Protein AF-A0A5B1BTQ4-F1 (afdb_monomer_lite)

Structure (mmCIF, N/CA/C/O backbone):
data_AF-A0A5B1BTQ4-F1
#
_entry.id   AF-A0A5B1BTQ4-F1
#
loop_
_atom_site.group_PDB
_atom_site.id
_atom_site.type_symbol
_atom_site.label_atom_id
_atom_site.label_alt_id
_atom_site.label_comp_id
_atom_site.label_asym_id
_atom_site.label_entity_id
_atom_site.label_seq_id
_atom_site.pdbx_PDB_ins_code
_atom_site.Cartn_x
_atom_site.Cartn_y
_atom_site.Cartn_z
_atom_site.occupancy
_atom_site.B_iso_or_equiv
_atom_site.auth_seq_id
_atom_site.auth_comp_id
_atom_site.auth_asym_id
_atom_site.auth_atom_id
_atom_site.pdbx_PDB_model_num
ATOM 1 N N . MET A 1 1 ? 3.720 0.559 22.185 1.00 46.19 1 MET A N 1
ATOM 2 C CA . MET A 1 1 ? 4.221 0.227 23.541 1.00 46.19 1 MET A CA 1
ATOM 3 C C . MET A 1 1 ? 3.720 1.301 24.502 1.00 46.19 1 MET A C 1
ATOM 5 O O . MET A 1 1 ? 4.089 2.444 24.316 1.00 46.19 1 MET A O 1
ATOM 9 N N . LEU A 1 2 ? 2.840 0.966 25.455 1.00 56.66 2 LEU A N 1
ATOM 10 C CA . LEU A 1 2 ? 2.166 1.930 26.360 1.00 56.66 2 LEU A CA 1
ATOM 11 C C . LEU A 1 2 ? 3.020 2.402 27.551 1.00 56.66 2 LEU A C 1
ATOM 13 O O . LEU A 1 2 ? 2.617 3.300 28.288 1.00 56.66 2 LEU A O 1
ATOM 17 N N . LEU A 1 3 ? 4.168 1.763 27.758 1.00 49.50 3 LEU A N 1
ATOM 18 C CA . LEU A 1 3 ? 5.020 1.929 28.927 1.00 49.50 3 LEU A CA 1
ATOM 19 C C . LEU A 1 3 ? 6.393 2.409 28.469 1.00 49.50 3 LEU A C 1
ATOM 21 O O . LEU A 1 3 ? 6.960 1.793 27.572 1.00 49.50 3 LEU A O 1
ATOM 25 N N . ALA A 1 4 ? 6.930 3.463 29.075 1.00 55.75 4 ALA A N 1
ATOM 26 C CA . ALA A 1 4 ? 8.310 3.889 28.869 1.00 55.75 4 ALA A CA 1
ATOM 27 C C . ALA A 1 4 ? 9.136 3.579 30.131 1.00 55.75 4 ALA A C 1
ATOM 29 O O . ALA A 1 4 ? 8.645 3.808 31.244 1.00 55.75 4 ALA A O 1
ATOM 30 N N . PRO A 1 5 ? 10.363 3.040 29.992 1.00 51.19 5 PRO A N 1
ATOM 31 C CA . PRO A 1 5 ? 11.261 2.892 31.129 1.00 51.19 5 PRO A CA 1
ATOM 32 C C . PRO A 1 5 ? 11.660 4.281 31.638 1.00 51.19 5 PRO A C 1
ATOM 34 O O . PRO A 1 5 ? 12.108 5.118 30.855 1.00 51.19 5 PRO A O 1
ATOM 37 N N . ASP A 1 6 ? 11.470 4.519 32.932 1.00 58.50 6 ASP A N 1
ATOM 38 C CA . ASP A 1 6 ? 11.902 5.736 33.621 1.00 58.50 6 ASP A CA 1
ATOM 39 C C . ASP A 1 6 ? 13.240 5.501 34.349 1.00 58.50 6 ASP A C 1
ATOM 41 O O . ASP A 1 6 ? 13.622 4.357 34.632 1.00 58.50 6 ASP A O 1
ATOM 45 N N . GLU A 1 7 ? 13.966 6.576 34.662 1.00 50.97 7 GLU A N 1
ATOM 46 C CA . GLU A 1 7 ? 15.180 6.512 35.483 1.00 50.97 7 GLU A CA 1
ATOM 47 C C . GLU A 1 7 ? 14.809 6.155 36.933 1.00 50.97 7 GLU A C 1
ATOM 49 O O . GLU A 1 7 ? 14.584 7.025 37.769 1.00 50.97 7 GLU A O 1
ATOM 54 N N . GLY A 1 8 ? 14.748 4.857 37.244 1.00 53.16 8 GLY A N 1
ATOM 55 C CA . GLY A 1 8 ? 14.572 4.382 38.623 1.00 53.16 8 GLY A CA 1
ATOM 56 C C . GLY A 1 8 ? 13.637 3.192 38.827 1.00 53.16 8 GLY A C 1
ATOM 57 O O . GLY A 1 8 ? 12.999 3.122 39.873 1.00 53.16 8 GLY A O 1
ATOM 58 N N . ASP A 1 9 ? 13.544 2.259 37.870 1.00 54.03 9 ASP A N 1
ATOM 59 C CA . ASP A 1 9 ? 12.670 1.069 37.969 1.00 54.03 9 ASP A CA 1
ATOM 60 C C . ASP A 1 9 ? 11.161 1.402 38.064 1.00 54.03 9 ASP A C 1
ATOM 62 O O . ASP A 1 9 ? 10.324 0.544 38.357 1.00 54.03 9 ASP A O 1
ATOM 66 N N . THR A 1 10 ? 10.784 2.651 37.774 1.00 49.53 10 THR A N 1
ATOM 67 C CA . THR A 1 10 ? 9.397 3.102 37.672 1.00 49.53 10 THR A CA 1
ATOM 68 C C . THR A 1 10 ? 8.884 2.985 36.239 1.00 49.53 10 THR A C 1
ATOM 70 O O . THR A 1 10 ? 9.555 3.306 35.260 1.00 49.53 10 THR A O 1
ATOM 73 N N . VAL A 1 11 ? 7.653 2.494 36.107 1.00 60.59 11 VAL A N 1
ATOM 74 C CA . VAL A 1 11 ? 6.943 2.401 34.830 1.00 60.59 11 VAL A CA 1
ATOM 75 C C . VAL A 1 11 ? 6.134 3.682 34.649 1.00 60.59 11 VAL A C 1
ATOM 77 O O . VAL A 1 11 ? 5.195 3.924 35.408 1.00 60.59 11 VAL A O 1
ATOM 80 N N . SER A 1 12 ? 6.483 4.499 33.654 1.00 62.84 12 SER A N 1
ATOM 81 C CA . SER A 1 12 ? 5.719 5.701 33.306 1.00 62.84 12 SER A CA 1
ATOM 82 C C . SER A 1 12 ? 4.806 5.433 32.103 1.00 62.84 12 SER A C 1
ATOM 84 O O . SER A 1 12 ? 5.168 4.714 31.166 1.00 62.84 12 SER A O 1
ATOM 86 N N . PHE A 1 13 ? 3.584 5.973 32.146 1.00 63.25 13 PHE A N 1
ATOM 87 C CA . PHE A 1 13 ? 2.659 5.924 31.013 1.00 63.25 13 PHE A CA 1
ATOM 88 C C . PHE A 1 13 ? 3.014 7.025 30.022 1.00 63.25 13 PHE A C 1
ATOM 90 O O . PHE A 1 13 ? 3.028 8.206 30.376 1.00 63.25 13 PHE A O 1
ATOM 97 N N . ASP A 1 14 ? 3.241 6.645 28.769 1.00 79.38 14 ASP A N 1
ATOM 98 C CA . ASP A 1 14 ? 3.376 7.620 27.696 1.00 79.38 14 ASP A CA 1
ATOM 99 C C . ASP A 1 14 ? 2.001 8.239 27.392 1.00 79.38 14 ASP A C 1
ATOM 101 O O . ASP A 1 14 ? 1.080 7.572 26.907 1.00 79.38 14 ASP A O 1
ATOM 105 N N . VAL A 1 15 ? 1.862 9.535 27.683 1.00 77.94 15 VAL A N 1
ATOM 106 C CA . VAL A 1 15 ? 0.631 10.310 27.465 1.00 77.94 15 VAL A CA 1
ATOM 107 C C . VAL A 1 15 ? 0.173 10.224 26.007 1.00 77.94 15 VAL A C 1
ATOM 109 O O . VAL A 1 15 ? -1.031 10.166 25.753 1.00 77.94 15 VAL A O 1
ATOM 112 N N . ARG A 1 16 ? 1.107 10.156 25.049 1.00 82.38 16 ARG A N 1
ATOM 113 C CA . ARG A 1 16 ? 0.773 10.012 23.629 1.00 82.38 16 ARG A CA 1
ATOM 114 C C . ARG A 1 16 ? 0.149 8.649 23.340 1.00 82.38 16 ARG A C 1
ATOM 116 O O . ARG A 1 16 ? -0.903 8.587 22.712 1.00 82.38 16 ARG A O 1
ATOM 123 N N . SER A 1 17 ? 0.743 7.576 23.850 1.00 84.06 17 SER A N 1
ATOM 124 C CA . SER A 1 17 ? 0.190 6.224 23.721 1.00 84.06 17 SER A CA 1
ATOM 125 C C . SER A 1 17 ? -1.214 6.105 24.332 1.00 84.06 17 SER A C 1
ATOM 127 O O . SER A 1 17 ? -2.073 5.424 23.774 1.00 84.06 17 SER A O 1
ATOM 129 N N . LEU A 1 18 ? -1.489 6.802 25.443 1.00 88.44 18 LEU A N 1
ATOM 130 C CA . LEU A 1 18 ? -2.836 6.859 26.022 1.00 88.44 18 LEU A CA 1
ATOM 131 C C . LEU A 1 18 ? -3.824 7.613 25.118 1.00 88.44 18 LEU A C 1
ATOM 133 O O . LEU A 1 18 ? -4.954 7.162 24.941 1.00 88.44 18 LEU A O 1
ATOM 137 N N . GLN A 1 19 ? -3.417 8.740 24.529 1.00 90.75 19 GLN A N 1
ATOM 138 C CA . GLN A 1 19 ? -4.253 9.486 23.582 1.00 90.75 19 GLN A CA 1
ATOM 139 C C . GLN A 1 19 ? -4.579 8.655 22.336 1.00 90.75 19 GLN A C 1
ATOM 141 O O . GLN A 1 19 ? -5.735 8.617 21.922 1.00 90.75 19 GLN A O 1
ATOM 146 N N . GLU A 1 20 ? -3.593 7.951 21.776 1.00 92.75 20 GLU A N 1
ATOM 147 C CA . GLU A 1 20 ? -3.770 7.050 20.629 1.00 92.75 20 GLU A CA 1
ATOM 148 C C . GLU A 1 20 ? -4.707 5.880 20.979 1.00 92.75 20 GLU A C 1
ATOM 150 O O . GLU A 1 20 ? -5.584 5.533 20.188 1.00 92.75 20 GLU A O 1
ATOM 155 N N . LEU A 1 21 ? -4.607 5.327 22.193 1.00 92.81 21 LEU A N 1
ATOM 156 C CA . LEU A 1 21 ? -5.531 4.298 22.678 1.00 92.81 21 LEU A CA 1
ATOM 157 C C . LEU A 1 21 ? -6.967 4.827 22.805 1.00 92.81 21 LEU A C 1
ATOM 159 O O . LEU A 1 21 ? -7.906 4.186 22.333 1.00 92.81 21 LEU A O 1
ATOM 163 N N . MET A 1 22 ? -7.153 5.991 23.433 1.00 94.06 22 MET A N 1
ATOM 164 C CA . MET A 1 22 ? -8.477 6.599 23.612 1.00 94.06 22 MET A CA 1
ATOM 165 C C . MET A 1 22 ? -9.106 6.986 22.272 1.00 94.06 22 MET A C 1
ATOM 167 O O . MET A 1 22 ? -10.289 6.733 22.055 1.00 94.06 22 MET A O 1
ATOM 171 N N . ALA A 1 23 ? -8.313 7.529 21.348 1.00 93.81 23 ALA A N 1
ATOM 172 C CA . ALA A 1 23 ? -8.753 7.808 19.988 1.00 93.81 23 ALA A CA 1
ATOM 173 C C . ALA A 1 23 ? -9.137 6.517 19.249 1.00 93.81 23 ALA A C 1
ATOM 175 O O . ALA A 1 23 ? -10.177 6.482 18.602 1.00 93.81 23 ALA A O 1
ATOM 176 N N . GLY A 1 24 ? -8.372 5.430 19.405 1.00 95.31 24 GLY A N 1
ATOM 177 C CA . GLY A 1 24 ? -8.703 4.132 18.813 1.00 95.31 24 GLY A CA 1
ATOM 178 C C . GLY A 1 24 ? -10.014 3.566 19.360 1.00 95.31 24 GLY A C 1
ATOM 179 O O . GLY A 1 24 ? -10.809 3.006 18.612 1.00 95.31 24 GLY A O 1
ATOM 180 N N . CYS A 1 25 ? -10.291 3.783 20.648 1.00 94.25 25 CYS A N 1
ATOM 181 C CA . CYS A 1 25 ? -11.583 3.443 21.238 1.00 94.25 25 CYS A CA 1
ATOM 182 C C . CYS A 1 25 ? -12.727 4.264 20.629 1.00 94.25 25 CYS A C 1
ATOM 184 O O . CYS A 1 25 ? -13.786 3.703 20.379 1.00 94.25 25 CYS A O 1
ATOM 186 N N . ALA A 1 26 ? -12.508 5.554 20.363 1.00 94.56 26 ALA A N 1
ATOM 187 C CA . ALA A 1 26 ? -13.504 6.408 19.720 1.00 94.56 26 ALA A CA 1
ATOM 188 C C . ALA A 1 26 ? -13.772 6.007 18.258 1.00 94.56 26 ALA A C 1
ATOM 190 O O . ALA A 1 26 ? -14.909 6.089 17.810 1.00 94.56 26 ALA A O 1
ATOM 191 N N . LEU A 1 27 ? -12.761 5.522 17.520 1.00 95.56 27 LEU A N 1
ATOM 192 C CA . LEU A 1 27 ? -12.948 5.051 16.137 1.00 95.56 27 LEU A CA 1
ATOM 193 C C . LEU A 1 27 ? -13.933 3.884 16.031 1.00 95.56 27 LEU A C 1
ATOM 195 O O . LEU A 1 27 ? -14.544 3.712 14.977 1.00 95.56 27 LEU A O 1
ATOM 199 N N . ILE A 1 28 ? -14.056 3.088 17.096 1.00 95.88 28 ILE A N 1
ATOM 200 C CA . ILE A 1 28 ? -14.895 1.889 17.122 1.00 95.88 28 ILE A CA 1
ATOM 201 C C . ILE A 1 28 ? -16.166 2.043 17.971 1.00 95.88 28 ILE A C 1
ATOM 203 O O . ILE A 1 28 ? -16.839 1.054 18.253 1.00 95.88 28 ILE A O 1
ATOM 207 N N . ASP A 1 29 ? -16.464 3.259 18.432 1.00 93.50 29 ASP A N 1
ATOM 208 C CA . ASP A 1 29 ? -17.648 3.557 19.236 1.00 93.50 29 ASP A CA 1
ATOM 209 C C . ASP A 1 29 ? -18.826 3.874 18.311 1.00 93.50 29 ASP A C 1
ATOM 211 O O . ASP A 1 29 ? -19.070 5.034 17.995 1.00 93.50 29 ASP A O 1
ATOM 215 N N . GLY A 1 30 ? -19.508 2.842 17.809 1.00 92.25 30 GLY A N 1
ATOM 216 C CA . GLY A 1 30 ? -20.575 2.986 16.818 1.00 92.25 30 GLY A CA 1
ATOM 217 C C . GLY A 1 30 ? -21.136 1.664 16.306 1.00 92.25 30 GLY A C 1
ATOM 218 O O . GLY A 1 30 ? -20.801 0.595 16.814 1.00 92.25 30 GLY A O 1
ATOM 219 N N . ASP A 1 31 ? -21.991 1.748 15.286 1.00 93.69 31 ASP A N 1
ATOM 220 C CA . ASP A 1 31 ? -22.398 0.589 14.489 1.00 93.69 31 ASP A CA 1
ATOM 221 C C . ASP A 1 31 ? -21.322 0.198 13.459 1.00 93.69 31 ASP A C 1
ATOM 223 O O . ASP A 1 31 ? -20.356 0.928 13.231 1.00 93.69 31 ASP A O 1
ATOM 227 N N . ASP A 1 32 ? -21.471 -0.971 12.831 1.00 94.38 32 ASP A N 1
ATOM 228 C CA . ASP A 1 32 ? -20.468 -1.504 11.900 1.00 94.38 32 ASP A CA 1
ATOM 229 C C . ASP A 1 32 ? -20.170 -0.568 10.723 1.00 94.38 32 ASP A C 1
ATOM 231 O O . ASP A 1 32 ? -19.033 -0.536 10.250 1.00 94.38 32 ASP A O 1
ATOM 235 N N . ASP A 1 33 ? -21.161 0.191 10.249 1.00 93.38 33 ASP A N 1
ATOM 236 C CA . ASP A 1 33 ? -20.993 1.126 9.137 1.00 93.38 33 ASP A CA 1
ATOM 237 C C . ASP A 1 33 ? -20.135 2.322 9.560 1.00 93.38 33 ASP A C 1
ATOM 239 O O . ASP A 1 33 ? -19.213 2.712 8.836 1.00 93.38 33 ASP A O 1
ATOM 243 N N . LEU A 1 34 ? -20.368 2.854 10.764 1.00 95.06 34 LEU A N 1
ATOM 244 C CA . LEU A 1 34 ? -19.549 3.912 11.346 1.00 95.06 34 LEU A CA 1
ATOM 245 C C . LEU A 1 34 ? -18.112 3.441 11.595 1.00 95.06 34 LEU A C 1
ATOM 247 O O . LEU A 1 34 ? -17.157 4.118 11.203 1.00 95.06 34 LEU A O 1
ATOM 251 N N . ILE A 1 35 ? -17.958 2.259 12.201 1.00 95.56 35 ILE A N 1
ATOM 252 C CA . ILE A 1 35 ? -16.655 1.636 12.468 1.00 95.56 35 ILE A CA 1
ATOM 253 C C . ILE A 1 35 ? -15.889 1.455 11.156 1.00 95.56 35 ILE A C 1
ATOM 255 O O . ILE A 1 35 ? -14.725 1.844 11.042 1.00 95.56 35 ILE A O 1
ATOM 259 N N . ARG A 1 36 ? -16.551 0.892 10.140 1.00 95.31 36 ARG A N 1
ATOM 260 C CA . ARG A 1 36 ? -15.984 0.671 8.809 1.00 95.31 36 ARG A CA 1
ATOM 261 C C . ARG A 1 36 ? -15.527 1.972 8.171 1.00 95.31 36 ARG A C 1
ATOM 263 O O . ARG A 1 36 ? -14.389 2.044 7.710 1.00 95.31 36 ARG A O 1
ATOM 270 N N . HIS A 1 37 ? -16.388 2.986 8.150 1.00 93.75 37 HIS A N 1
ATOM 271 C CA . HIS A 1 37 ? -16.064 4.296 7.590 1.00 93.75 37 HIS A CA 1
ATOM 272 C C . HIS A 1 37 ? -14.832 4.901 8.268 1.00 93.75 37 HIS A C 1
ATOM 274 O O . HIS A 1 37 ? -13.875 5.289 7.593 1.00 93.75 37 HIS A O 1
ATOM 280 N N . ASN A 1 38 ? -14.814 4.921 9.602 1.00 95.12 38 ASN A N 1
ATOM 281 C CA . ASN A 1 38 ? -13.731 5.510 10.383 1.00 95.12 38 ASN A CA 1
ATOM 282 C C . ASN A 1 38 ? -12.411 4.746 10.213 1.00 95.12 38 ASN A C 1
ATOM 284 O O . ASN A 1 38 ? -11.357 5.366 10.045 1.00 95.12 38 ASN A O 1
ATOM 288 N N . LEU A 1 39 ? -12.441 3.412 10.204 1.00 95.44 39 LEU A N 1
ATOM 289 C CA . LEU A 1 39 ? -11.241 2.596 10.018 1.00 95.44 39 LEU A CA 1
ATOM 290 C C . LEU A 1 39 ? -10.704 2.632 8.583 1.00 95.44 39 LEU A C 1
ATOM 292 O O . LEU A 1 39 ? -9.488 2.660 8.420 1.00 95.44 39 LEU A O 1
ATOM 296 N N . ILE A 1 40 ? -11.554 2.697 7.552 1.00 93.81 40 ILE A N 1
ATOM 297 C CA . ILE A 1 40 ? -11.103 2.930 6.164 1.00 93.81 40 ILE A CA 1
ATOM 298 C C . ILE A 1 40 ? -10.491 4.329 6.036 1.00 93.81 40 ILE A C 1
ATOM 300 O O . ILE A 1 40 ? -9.451 4.513 5.408 1.00 93.81 40 ILE A O 1
ATOM 304 N N . THR A 1 41 ? -11.109 5.324 6.667 1.00 91.81 41 THR A N 1
ATOM 305 C CA . THR A 1 41 ? -10.648 6.714 6.617 1.00 91.81 41 THR A CA 1
ATOM 306 C C . THR A 1 41 ? -9.303 6.893 7.329 1.00 91.81 41 THR A C 1
ATOM 308 O O . THR A 1 41 ? -8.423 7.589 6.830 1.00 91.81 41 THR A O 1
ATOM 311 N N . THR A 1 42 ? -9.100 6.244 8.475 1.00 93.00 42 THR A N 1
ATOM 312 C CA . THR A 1 42 ? -7.843 6.338 9.238 1.00 93.00 42 THR A CA 1
ATOM 313 C C . THR A 1 42 ? -6.743 5.411 8.733 1.00 93.00 42 THR A C 1
ATOM 315 O O . THR A 1 42 ? -5.575 5.747 8.915 1.00 93.00 42 THR A O 1
ATOM 318 N N . ALA A 1 43 ? -7.091 4.299 8.073 1.00 90.88 43 ALA A N 1
ATOM 319 C CA . ALA A 1 43 ? -6.148 3.339 7.491 1.00 90.88 43 ALA A CA 1
ATOM 320 C C . ALA A 1 43 ? -5.048 4.032 6.680 1.00 90.88 43 ALA A C 1
ATOM 322 O O . ALA A 1 43 ? -3.869 3.772 6.886 1.00 90.88 43 ALA A O 1
ATOM 323 N N . ALA A 1 44 ? -5.446 4.963 5.819 1.00 79.88 44 ALA A N 1
ATOM 324 C CA . ALA A 1 44 ? -4.585 5.674 4.888 1.00 79.88 44 ALA A CA 1
ATOM 325 C C . ALA A 1 44 ? -3.524 6.590 5.534 1.00 79.88 44 ALA A C 1
ATOM 327 O O . ALA A 1 44 ? -2.525 6.921 4.903 1.00 79.88 44 ALA A O 1
ATOM 328 N N . GLY A 1 45 ? -3.734 7.039 6.774 1.00 83.06 45 GLY A N 1
ATOM 329 C CA . GLY A 1 45 ? -2.892 8.045 7.417 1.00 83.06 45 GLY A CA 1
ATOM 330 C C . GLY A 1 45 ? -1.767 7.429 8.256 1.00 83.06 45 GLY A C 1
ATOM 331 O O . GLY A 1 45 ? -2.059 6.877 9.317 1.00 83.06 45 GLY A O 1
ATOM 332 N N . PRO A 1 46 ? -0.476 7.624 7.921 1.00 84.12 46 PRO A N 1
ATOM 333 C CA . PRO A 1 46 ? 0.637 7.082 8.715 1.00 84.12 46 PRO A CA 1
ATOM 334 C C . PRO A 1 46 ? 0.635 7.577 10.166 1.00 84.12 46 PRO A C 1
ATOM 336 O O . PRO A 1 46 ? 0.987 6.851 11.091 1.00 84.12 46 PRO A O 1
ATOM 339 N N . HIS A 1 47 ? 0.183 8.813 10.389 1.00 87.31 47 HIS A N 1
ATOM 340 C CA . HIS A 1 47 ? 0.063 9.400 11.725 1.00 87.31 47 HIS A CA 1
ATOM 341 C C . HIS A 1 47 ? -1.058 8.784 12.577 1.00 87.31 47 HIS A C 1
ATOM 343 O O . HIS A 1 47 ? -1.048 8.953 13.793 1.00 87.31 47 HIS A O 1
ATOM 349 N N . TRP A 1 48 ? -1.999 8.064 11.961 1.00 91.56 48 TRP A N 1
ATOM 350 C CA . TRP A 1 48 ? -3.086 7.352 12.637 1.00 91.56 48 TRP A CA 1
ATOM 351 C C . TRP A 1 48 ? -2.782 5.870 12.842 1.00 91.56 48 TRP A C 1
ATOM 353 O O . TRP A 1 48 ? -3.604 5.158 13.412 1.00 91.56 48 TRP A O 1
ATOM 363 N N . ARG A 1 49 ? -1.602 5.397 12.420 1.00 92.12 49 ARG A N 1
ATOM 364 C CA . ARG A 1 49 ? -1.265 3.973 12.391 1.00 92.12 49 ARG A CA 1
ATOM 365 C C . ARG A 1 49 ? -1.439 3.284 13.745 1.00 92.12 49 ARG A C 1
ATOM 367 O O . ARG A 1 49 ? -2.119 2.265 13.816 1.00 92.12 49 ARG A O 1
ATOM 374 N N . ASN A 1 50 ? -0.892 3.860 14.815 1.00 92.94 50 ASN A N 1
ATOM 375 C CA . ASN A 1 50 ? -1.021 3.306 16.168 1.00 92.94 50 ASN A CA 1
ATOM 376 C C . ASN A 1 50 ? -2.472 3.322 16.661 1.00 92.94 50 ASN A C 1
ATOM 378 O O . ASN A 1 50 ? -2.959 2.328 17.189 1.00 92.94 50 ASN A O 1
ATOM 382 N N . THR A 1 51 ? -3.179 4.434 16.452 1.00 95.62 51 THR A N 1
ATOM 383 C CA . THR A 1 51 ? -4.603 4.579 16.783 1.00 95.62 51 THR A CA 1
ATOM 384 C C . THR A 1 51 ? -5.446 3.506 16.090 1.00 95.62 51 THR A C 1
ATOM 386 O O . THR A 1 51 ? -6.288 2.865 16.722 1.00 95.62 51 THR A O 1
ATOM 389 N N . TRP A 1 52 ? -5.178 3.266 14.804 1.00 96.38 52 TRP A N 1
ATOM 390 C CA . TRP A 1 52 ? -5.818 2.220 14.014 1.00 96.38 52 TRP A CA 1
ATOM 391 C C . TRP A 1 52 ? -5.487 0.824 14.556 1.00 96.38 52 TRP A C 1
ATOM 393 O O . TRP A 1 52 ? -6.387 0.003 14.699 1.00 96.38 52 TRP A O 1
ATOM 403 N N . LEU A 1 53 ? -4.226 0.551 14.923 1.00 96.56 53 LEU A N 1
ATOM 404 C CA . LEU A 1 53 ? -3.821 -0.729 15.523 1.00 96.56 53 LEU A CA 1
ATOM 405 C C . LEU A 1 53 ? -4.501 -0.984 16.872 1.00 96.56 53 LEU A C 1
ATOM 407 O O . LEU A 1 53 ? -4.952 -2.100 17.118 1.00 96.56 53 LEU A O 1
ATOM 411 N N . PHE A 1 54 ? -4.648 0.033 17.725 1.00 96.31 54 PHE A N 1
ATOM 412 C CA . PHE A 1 54 ? -5.392 -0.107 18.980 1.00 96.31 54 PHE A CA 1
ATOM 413 C C . PHE A 1 54 ? -6.867 -0.439 18.738 1.00 96.31 54 PHE A C 1
ATOM 415 O O . PHE A 1 54 ? -7.417 -1.327 19.396 1.00 96.31 54 PHE A O 1
ATOM 422 N N . ALA A 1 55 ? -7.496 0.238 17.775 1.00 96.88 55 ALA A N 1
ATOM 423 C CA . ALA A 1 55 ? -8.865 -0.041 17.364 1.00 96.88 55 ALA A CA 1
ATOM 424 C C . ALA A 1 55 ? -9.017 -1.476 16.827 1.00 96.88 55 ALA A C 1
ATOM 426 O O . ALA A 1 55 ? -9.849 -2.243 17.319 1.00 96.88 55 ALA A O 1
ATOM 427 N N . ALA A 1 56 ? -8.165 -1.867 15.876 1.00 96.81 56 ALA A N 1
ATOM 428 C CA . ALA A 1 56 ? -8.151 -3.199 15.281 1.00 96.81 56 ALA A CA 1
ATOM 429 C C . ALA A 1 56 ? -7.901 -4.288 16.331 1.00 96.81 56 ALA A C 1
ATOM 431 O O . ALA A 1 56 ? -8.633 -5.275 16.366 1.00 96.81 56 ALA A O 1
ATOM 432 N N . GLY A 1 57 ? -6.939 -4.086 17.235 1.00 95.75 57 GLY A N 1
ATOM 433 C CA . GLY A 1 57 ? -6.640 -5.007 18.330 1.00 95.75 57 GLY A CA 1
ATOM 434 C C . GLY A 1 57 ? -7.828 -5.201 19.272 1.00 95.75 57 GLY A C 1
ATOM 435 O O . GLY A 1 57 ? -8.144 -6.331 19.645 1.00 95.75 57 GLY A O 1
ATOM 436 N N . ARG A 1 58 ? -8.553 -4.124 19.603 1.00 95.12 58 ARG A N 1
ATOM 437 C CA . ARG A 1 58 ? -9.772 -4.203 20.423 1.00 95.12 58 ARG A CA 1
ATOM 438 C C . ARG A 1 58 ? -10.923 -4.916 19.709 1.00 95.12 58 ARG A C 1
ATOM 440 O O . ARG A 1 58 ? -11.657 -5.663 20.349 1.00 95.12 58 ARG A O 1
ATOM 447 N N . LEU A 1 59 ? -11.075 -4.739 18.398 1.00 95.81 59 LEU A N 1
ATOM 448 C CA . LEU A 1 59 ? -12.023 -5.533 17.608 1.00 95.81 59 LEU A CA 1
ATOM 449 C C . LEU A 1 59 ? -11.596 -7.008 17.541 1.00 95.81 59 LEU A C 1
ATOM 451 O O . LEU A 1 59 ? -12.442 -7.899 17.619 1.00 95.81 59 LEU A O 1
ATOM 455 N N . TYR A 1 60 ? -10.288 -7.274 17.482 1.00 93.44 60 TYR A N 1
ATOM 456 C CA . TYR A 1 60 ? -9.735 -8.625 17.395 1.00 93.44 60 TYR A CA 1
ATOM 457 C C . TYR A 1 60 ? -9.902 -9.467 18.662 1.00 93.44 60 TYR A C 1
ATOM 459 O O . TYR A 1 60 ? -9.996 -10.695 18.576 1.00 93.44 60 TYR A O 1
ATOM 467 N N . THR A 1 61 ? -9.979 -8.830 19.833 1.00 91.19 61 THR A N 1
ATOM 468 C CA . THR A 1 61 ? -10.340 -9.507 21.089 1.00 91.19 61 THR A CA 1
ATOM 469 C C . THR A 1 61 ? -11.839 -9.796 21.203 1.00 91.19 61 THR A C 1
ATOM 471 O O . THR A 1 61 ? -12.246 -10.562 22.076 1.00 91.19 61 THR A O 1
ATOM 474 N N . GLY A 1 62 ? -12.656 -9.223 20.313 1.00 88.75 62 GLY A N 1
ATOM 475 C CA . GLY A 1 62 ? -14.088 -9.475 20.212 1.00 88.75 62 GLY A CA 1
ATOM 476 C C . GLY A 1 62 ? -14.455 -10.775 19.483 1.00 88.75 62 GLY A C 1
ATOM 477 O O . GLY A 1 62 ? -13.657 -11.703 19.315 1.00 88.75 62 GLY A O 1
ATOM 478 N N . GLY A 1 63 ? -15.715 -10.844 19.046 1.00 89.94 63 GLY A N 1
ATOM 479 C CA . GLY A 1 63 ? -16.270 -11.995 18.329 1.00 89.94 63 GLY A CA 1
ATOM 480 C C . GLY A 1 63 ? -15.781 -12.129 16.882 1.00 89.94 63 GLY A C 1
ATOM 481 O O . GLY A 1 63 ? -15.104 -11.258 16.340 1.00 89.94 63 GLY A O 1
ATOM 482 N N . ASP A 1 64 ? -16.156 -13.238 16.241 1.00 91.69 64 ASP A N 1
ATOM 483 C CA . ASP A 1 64 ? -15.762 -13.581 14.863 1.00 91.69 64 ASP A CA 1
ATOM 484 C C . ASP A 1 64 ? -16.172 -12.511 13.848 1.00 91.69 64 ASP A C 1
ATOM 486 O O . ASP A 1 64 ? -15.408 -12.195 12.938 1.00 91.69 64 ASP A O 1
ATOM 490 N N . HIS A 1 65 ? -17.339 -11.902 14.060 1.00 93.81 65 HIS A N 1
ATOM 491 C CA . HIS A 1 65 ? -17.855 -10.808 13.243 1.00 93.81 65 HIS A CA 1
ATOM 492 C C . HIS A 1 65 ? -16.924 -9.585 13.232 1.00 93.81 65 HIS A C 1
ATOM 494 O O . HIS A 1 65 ? -16.558 -9.103 12.164 1.00 93.81 65 HIS A O 1
ATOM 500 N N . HIS A 1 66 ? -16.443 -9.142 14.400 1.00 95.06 66 HIS A N 1
ATOM 501 C CA . HIS A 1 66 ? -15.520 -8.003 14.499 1.00 95.06 66 HIS A CA 1
ATOM 502 C C . HIS A 1 66 ? -14.162 -8.291 13.845 1.00 95.06 66 HIS A C 1
ATOM 504 O O . HIS A 1 66 ? -13.573 -7.412 13.221 1.00 95.06 66 HIS A O 1
ATOM 510 N N . ARG A 1 67 ? -13.668 -9.531 13.935 1.00 95.12 67 ARG A N 1
ATOM 511 C CA . ARG A 1 67 ? -12.441 -9.938 13.227 1.00 95.12 67 ARG A CA 1
ATOM 512 C C . ARG A 1 67 ? -12.634 -9.936 11.717 1.00 95.12 67 ARG A C 1
ATOM 514 O O . ARG A 1 67 ? -11.778 -9.431 10.993 1.00 95.12 67 ARG A O 1
ATOM 521 N N . GLY A 1 68 ? -13.770 -10.462 11.259 1.00 96.00 68 GLY A N 1
ATOM 522 C CA . GLY A 1 68 ? -14.177 -10.414 9.858 1.00 96.00 68 GLY A CA 1
ATOM 523 C C . GLY A 1 68 ? -14.231 -8.983 9.328 1.00 96.00 68 GLY A C 1
ATOM 524 O O . GLY A 1 68 ? -13.682 -8.721 8.263 1.00 96.00 68 GLY A O 1
ATOM 525 N N . LEU A 1 69 ? -14.794 -8.056 10.108 1.00 96.25 69 LEU A N 1
ATOM 526 C CA . LEU A 1 69 ? -14.839 -6.629 9.786 1.00 96.25 69 LEU A CA 1
ATOM 527 C C . LEU A 1 69 ? -13.435 -6.035 9.593 1.00 96.25 69 LEU A C 1
ATOM 529 O O . LEU A 1 69 ? -13.192 -5.379 8.585 1.00 96.25 69 LEU A O 1
ATOM 533 N N . VAL A 1 70 ? -12.495 -6.296 10.509 1.00 97.12 70 VAL A N 1
ATOM 534 C CA . VAL A 1 70 ? -11.110 -5.801 10.387 1.00 97.12 70 VAL A CA 1
ATOM 535 C C . VAL A 1 70 ? -10.429 -6.345 9.129 1.00 97.12 70 VAL A C 1
ATOM 537 O O . VAL A 1 70 ? -9.803 -5.584 8.396 1.00 97.12 70 VAL A O 1
ATOM 540 N N . LEU A 1 71 ? -10.564 -7.645 8.853 1.00 97.25 71 LEU A N 1
ATOM 541 C CA . LEU A 1 71 ? -9.977 -8.256 7.656 1.00 97.25 71 LEU A CA 1
ATOM 542 C C . LEU A 1 71 ? -10.578 -7.687 6.362 1.00 97.25 71 LEU A C 1
ATOM 544 O O . LEU A 1 71 ? -9.840 -7.443 5.415 1.00 97.25 71 LEU A O 1
ATOM 548 N N . ASP A 1 72 ? -11.887 -7.445 6.334 1.00 96.00 72 ASP A N 1
ATOM 549 C CA . ASP A 1 72 ? -12.591 -6.841 5.196 1.00 96.00 72 ASP A CA 1
ATOM 550 C C . ASP A 1 72 ? -12.201 -5.365 4.985 1.00 96.00 72 ASP A C 1
ATOM 552 O O . ASP A 1 72 ? -12.073 -4.905 3.853 1.00 96.00 72 ASP A O 1
ATOM 556 N N . ILE A 1 73 ? -11.932 -4.619 6.061 1.00 95.25 73 ILE A N 1
ATOM 557 C CA . ILE A 1 73 ? -11.386 -3.257 5.959 1.00 95.25 73 ILE A CA 1
ATOM 558 C C . ILE A 1 73 ? -9.999 -3.280 5.317 1.00 95.25 73 ILE A C 1
ATOM 560 O O . ILE A 1 73 ? -9.759 -2.503 4.399 1.00 95.25 73 ILE A O 1
ATOM 564 N N . ILE A 1 74 ? -9.098 -4.162 5.761 1.00 95.50 74 ILE A N 1
ATOM 565 C CA . ILE A 1 74 ? -7.754 -4.282 5.168 1.00 95.50 74 ILE A CA 1
ATOM 566 C C . ILE A 1 74 ? -7.852 -4.684 3.696 1.00 95.50 74 ILE A C 1
ATOM 568 O O . ILE A 1 74 ? -7.122 -4.152 2.870 1.00 95.50 74 ILE A O 1
ATOM 572 N N . ASP A 1 75 ? -8.763 -5.596 3.356 1.00 94.44 75 ASP A N 1
ATOM 573 C CA . ASP A 1 75 ? -8.936 -6.065 1.982 1.00 94.44 75 ASP A CA 1
ATOM 574 C C . ASP A 1 75 ? -9.318 -4.929 1.018 1.00 94.44 75 ASP A C 1
ATOM 576 O O . ASP A 1 75 ? -8.907 -4.949 -0.139 1.00 94.44 75 ASP A O 1
ATOM 580 N N . ARG A 1 76 ? -10.066 -3.928 1.505 1.00 91.25 76 ARG A N 1
ATOM 581 C CA . ARG A 1 76 ? -10.725 -2.909 0.673 1.00 91.25 76 ARG A CA 1
ATOM 582 C C . ARG A 1 76 ? -10.246 -1.474 0.898 1.00 91.25 76 ARG A C 1
ATOM 584 O O . ARG A 1 76 ? -10.685 -0.580 0.173 1.00 91.25 76 ARG A O 1
ATOM 591 N N . CYS A 1 77 ? -9.392 -1.203 1.890 1.00 90.44 77 CYS A N 1
ATOM 592 C CA . CYS A 1 77 ? -9.032 0.174 2.257 1.00 90.44 77 CYS A CA 1
ATOM 593 C C . CYS A 1 77 ? -8.309 0.931 1.138 1.00 90.44 77 CYS A C 1
ATOM 595 O O . CYS A 1 77 ? -8.491 2.140 1.014 1.00 90.44 77 CYS A O 1
ATOM 597 N N . ASP A 1 78 ? -7.549 0.220 0.304 1.00 89.62 78 ASP A N 1
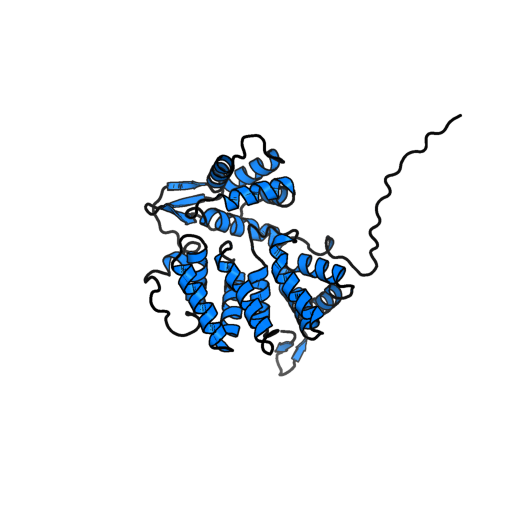ATOM 598 C CA . ASP A 1 78 ? -6.829 0.811 -0.828 1.00 89.62 78 ASP A CA 1
ATOM 599 C C . ASP A 1 78 ? -7.769 1.205 -1.988 1.00 89.62 78 ASP A C 1
ATOM 601 O O . ASP A 1 78 ? -7.388 2.023 -2.819 1.00 89.62 78 ASP A O 1
ATOM 605 N N . GLU A 1 79 ? -8.994 0.661 -2.036 1.00 86.31 79 GLU A N 1
ATOM 606 C CA . GLU A 1 79 ? -9.995 0.925 -3.086 1.00 86.31 79 GLU A CA 1
ATOM 607 C C . GLU A 1 79 ? -11.084 1.911 -2.641 1.00 86.31 79 GLU A C 1
ATOM 609 O O . GLU A 1 79 ? -11.583 2.707 -3.432 1.00 86.31 79 GLU A O 1
ATOM 614 N N . LEU A 1 80 ? -11.501 1.835 -1.373 1.00 80.75 80 LEU A N 1
ATOM 615 C CA . LEU A 1 80 ? -12.624 2.612 -0.835 1.00 80.75 80 LEU A CA 1
ATOM 616 C C . LEU A 1 80 ? -12.204 3.918 -0.154 1.00 80.75 80 LEU A C 1
ATOM 618 O O . LEU A 1 80 ? -13.057 4.725 0.222 1.00 80.75 80 LEU A O 1
ATOM 622 N N . GLY A 1 81 ? -10.906 4.099 0.074 1.00 66.88 81 GLY A N 1
ATOM 623 C CA . GLY A 1 81 ? -10.378 5.263 0.760 1.00 66.88 81 GLY A CA 1
ATOM 624 C C . GLY A 1 81 ? -10.446 6.534 -0.085 1.00 66.88 81 GLY A C 1
ATOM 625 O O . GLY A 1 81 ? -10.518 6.522 -1.306 1.00 66.88 81 GLY A O 1
ATOM 626 N N . HIS A 1 82 ? -10.297 7.671 0.586 1.00 77.69 82 HIS A N 1
ATOM 627 C CA . HIS A 1 82 ? -9.959 8.946 -0.058 1.00 77.69 82 HIS A CA 1
ATOM 628 C C . HIS A 1 82 ? -8.468 9.039 -0.428 1.00 77.69 82 HIS A C 1
ATOM 630 O O . HIS A 1 82 ? -7.929 10.122 -0.658 1.00 77.69 82 HIS A O 1
ATOM 636 N N . TRP A 1 83 ? -7.785 7.904 -0.370 1.00 83.06 83 TRP A N 1
ATOM 637 C CA . TRP A 1 83 ? -6.357 7.765 -0.504 1.00 83.06 83 TRP A CA 1
ATOM 638 C C . TRP A 1 83 ? -6.048 7.169 -1.874 1.00 83.06 83 TRP A C 1
ATOM 640 O O . TRP A 1 83 ? -6.734 6.233 -2.281 1.00 83.06 83 TRP A O 1
ATOM 650 N N . PRO A 1 84 ? -5.025 7.657 -2.593 1.00 85.56 84 PRO A N 1
ATOM 651 C CA . PRO A 1 84 ? -4.696 7.121 -3.903 1.00 85.56 84 PRO A CA 1
ATOM 652 C C . PRO A 1 84 ? -3.974 5.775 -3.763 1.00 85.56 84 PRO A C 1
ATOM 654 O O . PRO A 1 84 ? -2.744 5.703 -3.839 1.00 85.56 84 PRO A O 1
ATOM 657 N N . GLY A 1 85 ? -4.748 4.697 -3.596 1.00 85.31 85 GLY A N 1
ATOM 658 C CA . GLY A 1 85 ? -4.270 3.309 -3.557 1.00 85.31 85 GLY A CA 1
ATOM 659 C C . GLY A 1 85 ? -3.436 2.925 -4.783 1.00 85.31 85 GLY A C 1
ATOM 660 O O . GLY A 1 85 ? -2.489 2.135 -4.703 1.00 85.31 85 GLY A O 1
ATOM 661 N N . CYS A 1 86 ? -3.712 3.569 -5.922 1.00 85.62 86 CYS A N 1
ATOM 662 C CA . CYS A 1 86 ? -2.929 3.433 -7.143 1.00 85.62 86 CYS A CA 1
ATOM 663 C C . CYS A 1 86 ? -1.472 3.918 -6.976 1.00 85.62 86 CYS A C 1
ATOM 665 O O . CYS A 1 86 ? -0.575 3.383 -7.629 1.00 85.62 86 CYS A O 1
ATOM 667 N N . LEU A 1 87 ? -1.185 4.857 -6.073 1.00 88.69 87 LEU A N 1
ATOM 668 C CA . LEU A 1 87 ? 0.171 5.333 -5.783 1.00 88.69 87 LEU A CA 1
ATOM 669 C C . LEU A 1 87 ? 0.757 4.737 -4.509 1.00 88.69 87 LEU A C 1
ATOM 671 O O . LEU A 1 87 ? 1.971 4.601 -4.419 1.00 88.69 87 LEU A O 1
ATOM 675 N N . TYR A 1 88 ? -0.062 4.358 -3.537 1.00 86.25 88 TYR A N 1
ATOM 676 C CA . TYR A 1 88 ? 0.430 3.762 -2.303 1.00 86.25 88 TYR A CA 1
ATOM 677 C C . TYR A 1 88 ? -0.608 2.817 -1.717 1.00 86.25 88 TYR A C 1
ATOM 679 O O . TYR A 1 88 ? -1.716 3.244 -1.409 1.00 86.25 88 TYR A O 1
ATOM 687 N N . LYS A 1 89 ? -0.221 1.554 -1.533 1.00 88.50 89 LYS A N 1
ATOM 688 C CA . LYS A 1 89 ? -1.066 0.527 -0.924 1.00 88.50 89 LYS A CA 1
ATOM 689 C C . LYS A 1 89 ? -0.820 0.495 0.577 1.00 88.50 89 LYS A C 1
ATOM 691 O O . LYS A 1 89 ? 0.274 0.133 1.006 1.00 88.50 89 LYS A O 1
ATOM 696 N N . THR A 1 90 ? -1.824 0.849 1.365 1.00 90.00 90 THR A N 1
ATOM 697 C CA . THR A 1 90 ? -1.742 0.860 2.825 1.00 90.00 90 THR A CA 1
ATOM 698 C C . THR A 1 90 ? -2.041 -0.520 3.410 1.00 90.00 90 THR A C 1
ATOM 700 O O . THR A 1 90 ? -1.445 -0.898 4.419 1.00 90.00 90 THR A O 1
ATOM 703 N N . ALA A 1 91 ? -2.900 -1.314 2.763 1.00 93.69 91 ALA A N 1
ATOM 704 C CA . ALA A 1 91 ? -3.298 -2.635 3.254 1.00 93.69 91 ALA A CA 1
ATOM 705 C C . ALA A 1 91 ? -2.119 -3.569 3.614 1.00 93.69 91 ALA A C 1
ATOM 707 O O . ALA A 1 91 ? -2.158 -4.170 4.694 1.00 93.69 91 ALA A O 1
ATOM 708 N N . PRO A 1 92 ? -1.046 -3.687 2.798 1.00 95.44 92 PRO A N 1
ATOM 709 C CA . PRO A 1 92 ? 0.088 -4.545 3.132 1.00 95.44 92 PRO A CA 1
ATOM 710 C C . PRO A 1 92 ? 0.812 -4.120 4.411 1.00 95.44 92 PRO A C 1
ATOM 712 O O . PRO A 1 92 ? 1.224 -4.970 5.193 1.00 95.44 92 PRO A O 1
ATOM 715 N N . GLU A 1 93 ? 0.951 -2.818 4.650 1.00 94.50 93 GLU A N 1
ATOM 716 C CA . GLU A 1 93 ? 1.576 -2.302 5.870 1.00 94.50 93 GLU A CA 1
ATOM 717 C C . GLU A 1 93 ? 0.656 -2.486 7.077 1.00 94.50 93 GLU A C 1
ATOM 719 O O . GLU A 1 93 ? 1.113 -2.920 8.137 1.00 94.50 93 GLU A O 1
ATOM 724 N N . LEU A 1 94 ? -0.655 -2.260 6.890 1.00 95.44 94 LEU A N 1
ATOM 725 C CA . LEU A 1 94 ? -1.671 -2.512 7.911 1.00 95.44 94 LEU A CA 1
ATOM 726 C C . LEU A 1 94 ? -1.620 -3.953 8.421 1.00 95.44 94 LEU A C 1
ATOM 728 O O . LEU A 1 94 ? -1.514 -4.192 9.628 1.00 95.44 94 LEU A O 1
ATOM 732 N N . ALA A 1 95 ? -1.638 -4.901 7.488 1.00 97.38 95 ALA A N 1
ATOM 733 C CA . ALA A 1 95 ? -1.545 -6.319 7.785 1.00 97.38 95 ALA A CA 1
ATOM 734 C C . ALA A 1 95 ? -0.192 -6.699 8.403 1.00 97.38 95 ALA A C 1
ATOM 736 O O . ALA A 1 95 ? -0.142 -7.552 9.288 1.00 97.38 95 ALA A O 1
ATOM 737 N N . ALA A 1 96 ? 0.898 -6.056 7.977 1.00 97.44 96 ALA A N 1
ATOM 738 C CA . ALA A 1 96 ? 2.228 -6.359 8.480 1.00 97.44 96 ALA A CA 1
ATOM 739 C C . ALA A 1 96 ? 2.396 -5.990 9.954 1.00 97.44 96 ALA A C 1
ATOM 741 O O . ALA A 1 96 ? 2.843 -6.846 10.715 1.00 97.44 96 ALA A O 1
ATOM 742 N N . ASP A 1 97 ? 1.999 -4.786 10.389 1.00 96.69 97 ASP A N 1
ATOM 743 C CA . ASP A 1 97 ? 2.123 -4.492 11.827 1.00 96.69 97 ASP A CA 1
ATOM 744 C C . ASP A 1 97 ? 1.102 -5.286 12.665 1.00 96.69 97 ASP A C 1
ATOM 746 O O . ASP A 1 97 ? 1.382 -5.584 13.817 1.00 96.69 97 ASP A O 1
ATOM 750 N N . MET A 1 98 ? -0.027 -5.747 12.101 1.00 97.25 98 MET A N 1
ATOM 751 C CA . MET A 1 98 ? -0.904 -6.698 12.811 1.00 97.25 98 MET A CA 1
ATOM 752 C C . MET A 1 98 ? -0.252 -8.071 13.032 1.00 97.25 98 MET A C 1
ATOM 754 O O . MET A 1 98 ? -0.493 -8.707 14.063 1.00 97.25 98 MET A O 1
ATOM 758 N N . LEU A 1 99 ? 0.545 -8.549 12.067 1.00 97.06 99 LEU A N 1
ATOM 759 C CA . LEU A 1 99 ? 1.351 -9.764 12.224 1.00 97.06 99 LEU A CA 1
ATOM 760 C C . LEU A 1 99 ? 2.469 -9.560 13.252 1.00 97.06 99 LEU A C 1
ATOM 762 O O . LEU A 1 99 ? 2.703 -10.451 14.066 1.00 97.06 99 LEU A O 1
ATOM 766 N N . ASP A 1 100 ? 3.131 -8.401 13.223 1.00 96.00 100 ASP A N 1
ATOM 767 C CA . ASP A 1 100 ? 4.197 -8.031 14.167 1.00 96.00 100 ASP A CA 1
ATOM 768 C C . ASP A 1 100 ? 3.663 -7.946 15.611 1.00 96.00 100 ASP A C 1
ATOM 770 O O . ASP A 1 100 ? 4.257 -8.516 16.525 1.00 96.00 100 ASP A O 1
ATOM 774 N N . ASP A 1 101 ? 2.475 -7.359 15.801 1.00 93.75 101 ASP A N 1
ATOM 775 C CA . ASP A 1 101 ? 1.766 -7.293 17.090 1.00 93.75 101 ASP A CA 1
ATOM 776 C C . ASP A 1 101 ? 1.193 -8.652 17.546 1.00 93.75 101 ASP A C 1
ATOM 778 O O . ASP A 1 101 ? 0.673 -8.780 18.658 1.00 93.75 101 ASP A O 1
ATOM 782 N N . GLY A 1 102 ? 1.247 -9.683 16.697 1.00 93.75 102 GLY A N 1
ATOM 783 C CA . GLY A 1 102 ? 0.746 -11.018 17.017 1.00 93.75 102 GLY A CA 1
ATOM 784 C C . GLY A 1 102 ? -0.777 -11.100 17.172 1.00 93.75 102 GLY A C 1
ATOM 785 O O . GLY A 1 102 ? -1.269 -12.045 17.794 1.00 93.75 102 GLY A O 1
ATOM 786 N N . MET A 1 103 ? -1.548 -10.166 16.595 1.00 94.12 103 MET A N 1
ATOM 787 C CA . MET A 1 103 ? -3.015 -10.115 16.754 1.00 94.12 103 MET A CA 1
ATOM 788 C C . MET A 1 103 ? -3.712 -11.414 16.320 1.00 94.12 103 MET A C 1
ATOM 790 O O . MET A 1 103 ? -4.707 -11.829 16.919 1.00 94.12 103 MET A O 1
ATOM 794 N N . ALA A 1 104 ? -3.168 -12.083 15.300 1.00 93.62 104 ALA A N 1
ATOM 795 C CA . ALA A 1 104 ? -3.689 -13.337 14.760 1.00 93.62 104 ALA A CA 1
ATOM 796 C C . ALA A 1 104 ? -2.885 -14.585 15.180 1.00 93.62 104 ALA A C 1
ATOM 798 O O . ALA A 1 104 ? -3.163 -15.669 14.675 1.00 93.62 104 ALA A O 1
ATOM 799 N N . ALA A 1 105 ? -1.936 -14.485 16.121 1.00 90.25 105 ALA A N 1
ATOM 800 C CA . ALA A 1 105 ? -0.990 -15.569 16.438 1.00 90.25 105 ALA A CA 1
ATOM 801 C C . ALA A 1 105 ? -1.645 -16.885 16.913 1.00 90.25 105 ALA A C 1
ATOM 803 O O . ALA A 1 105 ? -1.058 -17.958 16.809 1.00 90.25 105 ALA A O 1
ATOM 804 N N . THR A 1 106 ? -2.870 -16.825 17.441 1.00 89.81 106 THR A N 1
ATOM 805 C CA . THR A 1 106 ? -3.646 -18.004 17.877 1.00 89.81 106 THR A CA 1
ATOM 806 C C . THR A 1 106 ? -4.664 -18.482 16.836 1.00 89.81 106 THR A C 1
ATOM 808 O O . THR A 1 106 ? -5.440 -19.398 17.105 1.00 89.81 106 THR A O 1
ATOM 811 N N . ARG A 1 107 ? -4.692 -17.864 15.647 1.00 92.50 107 ARG A N 1
ATOM 812 C CA . ARG A 1 107 ? -5.695 -18.079 14.596 1.00 92.50 107 ARG A CA 1
ATOM 813 C C . ARG A 1 107 ? -5.013 -18.262 13.235 1.00 92.50 107 ARG A C 1
ATOM 815 O O . ARG A 1 107 ? -4.918 -17.307 12.466 1.00 92.50 107 ARG A O 1
ATOM 822 N N . PRO A 1 108 ? -4.603 -19.496 12.885 1.00 91.38 108 PRO A N 1
ATOM 823 C CA . PRO A 1 108 ? -3.821 -19.758 11.674 1.00 91.38 108 PRO A CA 1
ATOM 824 C C . PRO A 1 108 ? -4.473 -19.273 10.371 1.00 91.38 108 PRO A C 1
ATOM 826 O O . PRO A 1 108 ? -3.782 -18.806 9.473 1.00 91.38 108 PRO A O 1
ATOM 829 N N . ASN A 1 109 ? -5.806 -19.340 10.264 1.00 93.38 109 ASN A N 1
ATOM 830 C CA . ASN A 1 109 ? -6.527 -18.863 9.077 1.00 93.38 109 ASN A CA 1
ATOM 831 C C . ASN A 1 109 ? -6.466 -17.335 8.925 1.00 93.38 109 ASN A C 1
ATOM 833 O O . ASN A 1 109 ? -6.313 -16.839 7.808 1.00 93.38 109 ASN A O 1
ATOM 837 N N . ASP A 1 110 ? -6.571 -16.604 10.036 1.00 95.81 110 ASP A N 1
ATOM 838 C CA . ASP A 1 110 ? -6.495 -15.142 10.047 1.00 95.81 110 ASP A CA 1
ATOM 839 C C . ASP A 1 110 ? -5.052 -14.702 9.763 1.00 95.81 110 ASP A C 1
ATOM 841 O O . ASP A 1 110 ? -4.824 -13.833 8.926 1.00 95.81 110 ASP A O 1
ATOM 845 N N . GLU A 1 111 ? -4.065 -15.366 10.375 1.00 95.88 111 GLU A N 1
ATOM 846 C CA . GLU A 1 111 ? -2.643 -15.109 10.130 1.00 95.88 111 GLU A CA 1
ATOM 847 C C . GLU A 1 111 ? -2.273 -15.360 8.660 1.00 95.88 111 GLU A C 1
ATOM 849 O O . GLU A 1 111 ? -1.642 -14.514 8.027 1.00 95.88 111 GLU A O 1
ATOM 854 N N . ARG A 1 112 ? -2.745 -16.468 8.072 1.00 96.81 112 ARG A N 1
ATOM 855 C CA . ARG A 1 112 ? -2.579 -16.757 6.641 1.00 96.81 112 ARG A CA 1
ATOM 856 C C . ARG A 1 112 ? -3.162 -15.649 5.763 1.00 96.81 112 ARG A C 1
ATOM 858 O O . ARG A 1 112 ? -2.492 -15.223 4.827 1.00 96.81 112 ARG A O 1
ATOM 865 N N . ARG A 1 113 ? -4.372 -15.164 6.058 1.00 97.12 113 ARG A N 1
ATOM 866 C CA . ARG A 1 113 ? -4.994 -14.050 5.316 1.00 97.12 113 ARG A CA 1
ATOM 867 C C . ARG A 1 113 ? -4.196 -12.755 5.435 1.00 97.12 113 ARG A C 1
ATOM 869 O O . ARG A 1 113 ? -3.986 -12.081 4.433 1.00 97.12 113 ARG A O 1
ATOM 876 N N . LEU A 1 114 ? -3.705 -12.427 6.630 1.00 98.00 114 LEU A N 1
ATOM 877 C CA . LEU A 1 114 ? -2.837 -11.266 6.820 1.00 98.00 114 LEU A CA 1
ATOM 878 C C . LEU A 1 114 ? -1.553 -11.402 5.990 1.00 98.00 114 LEU A C 1
ATOM 880 O O . LEU A 1 114 ? -1.184 -10.456 5.305 1.00 98.00 114 LEU A O 1
ATOM 884 N N . ILE A 1 115 ? -0.916 -12.578 5.957 1.00 98.06 115 ILE A N 1
ATOM 885 C CA . ILE A 1 115 ? 0.253 -12.824 5.093 1.00 98.06 115 ILE A CA 1
ATOM 886 C C . ILE A 1 115 ? -0.098 -12.601 3.616 1.00 98.06 115 ILE A C 1
ATOM 888 O O . ILE A 1 115 ? 0.691 -11.994 2.894 1.00 98.06 115 ILE A O 1
ATOM 892 N N . GLU A 1 116 ? -1.267 -13.058 3.157 1.00 97.56 116 GLU A N 1
ATOM 893 C CA . GLU A 1 116 ? -1.737 -12.805 1.788 1.00 97.56 116 GLU A CA 1
ATOM 894 C C . GLU A 1 116 ? -1.860 -11.303 1.508 1.00 97.56 116 GLU A C 1
ATOM 896 O O . GLU A 1 116 ? -1.349 -10.845 0.487 1.00 97.56 116 GLU A O 1
ATOM 901 N N . PHE A 1 117 ? -2.445 -10.522 2.422 1.00 97.38 117 PHE A N 1
ATOM 902 C CA . PHE A 1 117 ? -2.516 -9.062 2.295 1.00 97.38 117 PHE A CA 1
ATOM 903 C C . PHE A 1 117 ? -1.133 -8.410 2.245 1.00 97.38 117 PHE A C 1
ATOM 905 O O . PHE A 1 117 ? -0.887 -7.568 1.382 1.00 97.38 117 PHE A O 1
ATOM 912 N N . VAL A 1 118 ? -0.203 -8.831 3.106 1.00 97.62 118 VAL A N 1
ATOM 913 C CA . VAL A 1 118 ? 1.174 -8.318 3.097 1.00 97.62 118 VAL A CA 1
ATOM 914 C C . VAL A 1 118 ? 1.873 -8.624 1.769 1.00 97.62 118 VAL A C 1
ATOM 916 O O . VAL A 1 118 ? 2.561 -7.769 1.205 1.00 97.62 118 VAL A O 1
ATOM 919 N N . LEU A 1 119 ? 1.684 -9.827 1.225 1.00 97.00 119 LEU A N 1
ATOM 920 C CA . LEU A 1 119 ? 2.318 -10.244 -0.024 1.00 97.00 119 LEU A CA 1
ATOM 921 C C . LEU A 1 119 ? 1.758 -9.529 -1.261 1.00 97.00 119 LEU A C 1
ATOM 923 O O . LEU A 1 119 ? 2.483 -9.443 -2.246 1.00 97.00 119 LEU A O 1
ATOM 927 N N . ARG A 1 120 ? 0.566 -8.912 -1.209 1.00 94.81 120 ARG A N 1
ATOM 928 C CA . ARG A 1 120 ? 0.062 -8.028 -2.288 1.00 94.81 120 ARG A CA 1
ATOM 929 C C . ARG A 1 120 ? 0.955 -6.810 -2.548 1.00 94.81 120 ARG A C 1
ATOM 931 O O . ARG A 1 120 ? 0.808 -6.156 -3.583 1.00 94.81 120 ARG A O 1
ATOM 938 N N . SER A 1 121 ? 1.884 -6.498 -1.639 1.00 93.50 121 SER A N 1
ATOM 939 C CA . SER A 1 121 ? 2.910 -5.470 -1.854 1.00 93.50 121 SER A CA 1
ATOM 940 C C . SER A 1 121 ? 3.765 -5.729 -3.099 1.00 93.50 121 SER A C 1
ATOM 942 O O . SER A 1 121 ? 4.218 -4.768 -3.713 1.00 93.50 121 SER A O 1
ATOM 944 N N . VAL A 1 122 ? 3.942 -6.989 -3.528 1.00 92.81 122 VAL A N 1
ATOM 945 C CA . VAL A 1 122 ? 4.701 -7.304 -4.755 1.00 92.81 122 VAL A CA 1
ATOM 946 C C . VAL A 1 122 ? 3.998 -6.822 -6.029 1.00 92.81 122 VAL A C 1
ATOM 948 O O . VAL A 1 122 ? 4.658 -6.562 -7.027 1.00 92.81 122 VAL A O 1
ATOM 951 N N . ASP A 1 123 ? 2.680 -6.637 -5.988 1.00 88.12 123 ASP A N 1
ATOM 952 C CA . ASP A 1 123 ? 1.884 -6.128 -7.112 1.00 88.12 123 ASP A CA 1
ATOM 953 C C . ASP A 1 123 ? 1.620 -4.615 -6.992 1.00 88.12 123 ASP A C 1
ATOM 955 O O . ASP A 1 123 ? 0.763 -4.052 -7.678 1.00 88.12 123 ASP A O 1
ATOM 959 N N . GLY A 1 124 ? 2.264 -3.948 -6.032 1.00 85.31 124 GLY A N 1
ATOM 960 C CA . GLY A 1 124 ? 2.129 -2.520 -5.764 1.00 85.31 124 GLY A CA 1
ATOM 961 C C . GLY A 1 124 ? 3.359 -1.714 -6.183 1.00 85.31 124 GLY A C 1
ATOM 962 O O . GLY A 1 124 ? 4.366 -2.285 -6.594 1.00 85.31 124 GLY A O 1
ATOM 963 N N . PRO A 1 125 ? 3.296 -0.376 -6.075 1.00 86.19 125 PRO A N 1
ATOM 964 C CA . PRO A 1 125 ? 4.492 0.461 -6.120 1.00 86.19 125 PRO A CA 1
ATOM 965 C C .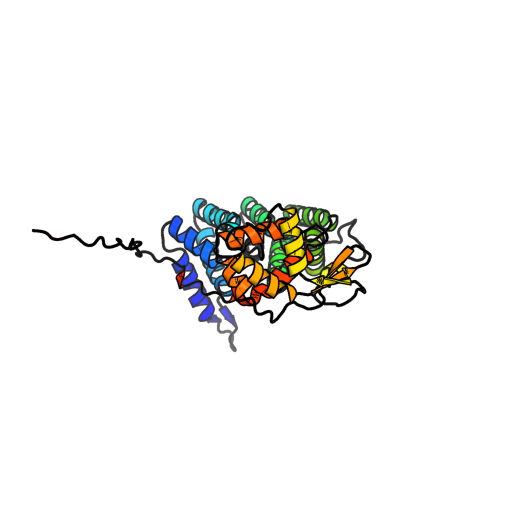 PRO A 1 125 ? 5.466 0.063 -5.005 1.00 86.19 125 PRO A C 1
ATOM 967 O O . PRO A 1 125 ? 5.053 -0.476 -3.977 1.00 86.19 125 PRO A O 1
ATOM 970 N N . VAL A 1 126 ? 6.760 0.342 -5.196 1.00 87.81 126 VAL A N 1
ATOM 971 C CA . VAL A 1 126 ? 7.768 0.036 -4.169 1.00 87.81 126 VAL A CA 1
ATOM 972 C C . VAL A 1 126 ? 7.432 0.794 -2.878 1.00 87.81 126 VAL A C 1
ATOM 974 O O . VAL A 1 126 ? 7.348 2.024 -2.935 1.00 87.81 126 VAL A O 1
ATOM 977 N N . PRO A 1 127 ? 7.261 0.099 -1.734 1.00 87.31 127 PRO A N 1
ATOM 978 C CA . PRO A 1 127 ? 6.965 0.750 -0.463 1.00 87.31 127 PRO A CA 1
ATOM 979 C C . PRO A 1 127 ? 8.052 1.746 -0.049 1.00 87.31 127 PRO A C 1
ATOM 981 O O . PRO A 1 127 ? 9.227 1.591 -0.392 1.00 87.31 127 PRO A O 1
ATOM 984 N N . GLU A 1 128 ? 7.665 2.746 0.739 1.00 85.12 128 GLU A N 1
ATOM 985 C CA . GLU A 1 128 ? 8.619 3.648 1.387 1.00 85.12 128 GLU A CA 1
ATOM 986 C C . GLU A 1 128 ? 9.480 2.919 2.421 1.00 85.12 128 GLU A C 1
ATOM 988 O O . GLU A 1 128 ? 9.118 1.850 2.903 1.00 85.12 128 GLU A O 1
ATOM 993 N N . ASP A 1 129 ? 10.612 3.510 2.809 1.00 83.75 129 ASP A N 1
ATOM 994 C CA . ASP A 1 129 ? 11.590 2.862 3.692 1.00 83.75 129 ASP A CA 1
ATOM 995 C C . ASP A 1 129 ? 10.975 2.362 5.017 1.00 83.75 129 ASP A C 1
ATOM 997 O O . ASP A 1 129 ? 11.312 1.269 5.475 1.00 83.75 129 ASP A O 1
ATOM 1001 N N . GLU A 1 130 ? 10.071 3.127 5.638 1.00 85.31 130 GLU A N 1
ATOM 1002 C CA . GLU A 1 130 ? 9.386 2.703 6.872 1.00 85.31 130 GLU A CA 1
ATOM 1003 C C . GLU A 1 130 ? 8.342 1.610 6.621 1.00 85.31 130 GLU A C 1
ATOM 1005 O O . GLU A 1 130 ? 8.289 0.632 7.370 1.00 85.31 130 GLU A O 1
ATOM 1010 N N . GLY A 1 131 ? 7.586 1.719 5.529 1.00 89.00 131 GLY A N 1
ATOM 1011 C CA . GLY A 1 131 ? 6.614 0.709 5.121 1.00 89.00 131 GLY A CA 1
ATOM 1012 C C . GLY A 1 131 ? 7.257 -0.625 4.759 1.00 89.00 131 GLY A C 1
ATOM 1013 O O . GLY A 1 131 ? 6.824 -1.692 5.192 1.00 89.00 131 GLY A O 1
ATOM 1014 N N . LEU A 1 132 ? 8.386 -0.574 4.055 1.00 91.12 132 LEU A N 1
ATOM 1015 C CA . LEU A 1 132 ? 9.204 -1.738 3.744 1.00 91.12 132 LEU A CA 1
ATOM 1016 C C . LEU A 1 132 ? 9.704 -2.425 5.020 1.00 91.12 132 LEU A C 1
ATOM 1018 O O . LEU A 1 132 ? 9.652 -3.652 5.121 1.00 91.12 132 LEU A O 1
ATOM 1022 N N . LYS A 1 133 ? 10.160 -1.655 6.018 1.00 91.88 133 LYS A N 1
ATOM 1023 C CA . LYS A 1 133 ? 10.560 -2.209 7.320 1.00 91.88 133 LYS A CA 1
ATOM 1024 C C . LYS A 1 133 ? 9.379 -2.859 8.039 1.00 91.88 133 LYS A C 1
ATOM 1026 O O . LYS A 1 133 ? 9.569 -3.941 8.588 1.00 91.88 133 LYS A O 1
ATOM 1031 N N . ALA A 1 134 ? 8.198 -2.236 8.030 1.00 93.00 134 ALA A N 1
ATOM 1032 C CA . ALA A 1 134 ? 6.979 -2.803 8.612 1.00 93.00 134 ALA A CA 1
ATOM 1033 C C . ALA A 1 134 ? 6.632 -4.153 7.976 1.00 93.00 134 ALA A C 1
ATOM 1035 O O . ALA A 1 134 ? 6.544 -5.162 8.676 1.00 93.00 134 ALA A O 1
ATOM 1036 N N . ILE A 1 135 ? 6.583 -4.204 6.642 1.00 96.69 135 ILE A N 1
ATOM 1037 C CA . ILE A 1 135 ? 6.354 -5.432 5.870 1.00 96.69 135 ILE A CA 1
ATOM 1038 C C . ILE A 1 135 ? 7.371 -6.517 6.239 1.00 96.69 135 ILE A C 1
ATOM 1040 O O . ILE A 1 135 ? 6.998 -7.655 6.527 1.00 96.69 135 ILE A O 1
ATOM 1044 N N . VAL A 1 136 ? 8.662 -6.178 6.279 1.00 96.50 136 VAL A N 1
ATOM 1045 C CA . VAL A 1 136 ? 9.720 -7.133 6.638 1.00 96.50 136 VAL A CA 1
ATOM 1046 C C . VAL A 1 136 ? 9.558 -7.656 8.067 1.00 96.50 136 VAL A C 1
ATOM 1048 O O . VAL A 1 136 ? 9.738 -8.858 8.280 1.00 96.50 136 VAL A O 1
ATOM 1051 N N . ARG A 1 137 ? 9.222 -6.798 9.041 1.00 96.19 137 ARG A N 1
ATOM 1052 C CA . ARG A 1 137 ? 8.981 -7.212 10.434 1.00 96.19 137 ARG A CA 1
ATOM 1053 C C . ARG A 1 137 ? 7.796 -8.171 10.530 1.00 96.19 137 ARG A C 1
ATOM 1055 O O . ARG A 1 137 ? 7.984 -9.288 11.008 1.00 96.19 137 ARG A O 1
ATOM 1062 N N . GLY A 1 138 ? 6.644 -7.804 9.967 1.00 96.50 138 GLY A N 1
ATOM 1063 C CA . GLY A 1 138 ? 5.437 -8.634 9.983 1.00 96.50 138 GLY A CA 1
ATOM 1064 C C . GLY A 1 138 ? 5.633 -9.999 9.318 1.00 96.50 138 GLY A C 1
ATOM 1065 O O . GLY A 1 138 ? 5.310 -11.037 9.898 1.00 96.50 138 GLY A O 1
ATOM 1066 N N . LEU A 1 139 ? 6.256 -10.035 8.132 1.00 97.44 139 LEU A N 1
ATOM 1067 C CA . LEU A 1 139 ? 6.581 -11.298 7.458 1.00 97.44 139 LEU A CA 1
ATOM 1068 C C . LEU A 1 139 ? 7.578 -12.143 8.256 1.00 97.44 139 LEU A C 1
ATOM 1070 O O . LEU A 1 139 ? 7.485 -13.370 8.255 1.00 97.44 139 LEU A O 1
ATOM 1074 N N . ARG A 1 140 ? 8.538 -11.515 8.946 1.00 95.94 140 ARG A N 1
ATOM 1075 C CA . ARG A 1 140 ? 9.492 -12.225 9.804 1.00 95.94 140 ARG A CA 1
ATOM 1076 C C . ARG A 1 140 ? 8.812 -12.808 11.039 1.00 95.94 140 ARG A C 1
ATOM 1078 O O . ARG A 1 140 ? 9.114 -13.953 11.372 1.00 95.94 140 ARG A O 1
ATOM 1085 N N . ALA A 1 141 ? 7.908 -12.069 11.678 1.00 94.44 141 ALA A N 1
ATOM 1086 C CA . ALA A 1 141 ? 7.112 -12.561 12.798 1.00 94.44 141 ALA A CA 1
ATOM 1087 C C . ALA A 1 141 ? 6.324 -13.818 12.388 1.00 94.44 141 ALA A C 1
ATOM 1089 O O . ALA A 1 141 ? 6.514 -14.886 12.971 1.00 94.44 141 ALA A O 1
ATOM 1090 N N . ALA A 1 142 ? 5.567 -13.734 11.290 1.00 95.00 142 ALA A N 1
ATOM 1091 C CA . ALA A 1 142 ? 4.803 -14.858 10.748 1.00 95.00 142 ALA A CA 1
ATOM 1092 C C . ALA A 1 142 ? 5.684 -16.057 10.348 1.00 95.00 142 ALA A C 1
ATOM 1094 O O . ALA A 1 142 ? 5.410 -17.205 10.706 1.00 95.00 142 ALA A O 1
ATOM 1095 N N . ALA A 1 143 ? 6.786 -15.802 9.633 1.00 94.88 143 ALA A N 1
ATOM 1096 C CA . ALA A 1 143 ? 7.723 -16.845 9.228 1.00 94.88 143 ALA A CA 1
ATOM 1097 C C . ALA A 1 143 ? 8.335 -17.570 10.434 1.00 94.88 143 ALA A C 1
ATOM 1099 O O . ALA A 1 143 ? 8.536 -18.782 10.380 1.00 94.88 143 ALA A O 1
ATOM 1100 N N . ASN A 1 144 ? 8.649 -16.849 11.513 1.00 92.44 144 ASN A N 1
ATOM 1101 C CA . ASN A 1 144 ? 9.249 -17.431 12.710 1.00 92.44 144 ASN A CA 1
ATOM 1102 C C . ASN A 1 144 ? 8.271 -18.281 13.518 1.00 92.44 144 ASN A C 1
ATOM 1104 O O . ASN A 1 144 ? 8.698 -19.291 14.077 1.00 92.44 144 ASN A O 1
ATOM 1108 N N . ASN A 1 145 ? 6.990 -17.921 13.514 1.00 89.06 145 ASN A N 1
ATOM 1109 C CA . ASN A 1 145 ? 5.958 -18.628 14.263 1.00 89.06 145 ASN A CA 1
ATOM 1110 C C . ASN A 1 145 ? 5.520 -19.939 13.595 1.00 89.06 145 ASN A C 1
ATOM 1112 O O . ASN A 1 145 ? 5.190 -20.893 14.296 1.00 89.06 145 ASN A O 1
ATOM 1116 N N . ASN A 1 146 ? 5.531 -20.017 12.257 1.00 91.81 146 ASN A N 1
ATOM 1117 C CA . ASN A 1 146 ? 5.010 -21.180 11.536 1.00 91.81 146 ASN A CA 1
ATOM 1118 C C . ASN A 1 146 ? 5.825 -21.522 10.269 1.00 91.81 146 ASN A C 1
ATOM 1120 O O . ASN A 1 146 ? 6.065 -20.684 9.397 1.00 91.81 146 ASN A O 1
ATOM 1124 N N . ALA A 1 147 ? 6.230 -22.791 10.140 1.00 93.06 147 ALA A N 1
ATOM 1125 C CA . ALA A 1 147 ? 6.989 -23.290 8.991 1.00 93.06 147 ALA A CA 1
ATOM 1126 C C . ALA A 1 147 ? 6.202 -23.235 7.667 1.00 93.06 147 ALA A C 1
ATOM 1128 O O . ALA A 1 147 ? 6.795 -22.935 6.628 1.00 93.06 147 ALA A O 1
ATOM 1129 N N . ASP A 1 148 ? 4.885 -23.449 7.699 1.00 94.56 148 ASP A N 1
ATOM 1130 C CA . ASP A 1 148 ? 4.028 -23.372 6.511 1.00 94.56 148 ASP A CA 1
ATOM 1131 C C . ASP A 1 148 ? 3.907 -21.924 6.021 1.00 94.56 148 ASP A C 1
ATOM 1133 O O . ASP A 1 148 ? 4.028 -21.653 4.823 1.00 94.56 148 ASP A O 1
ATOM 1137 N N . HIS A 1 149 ? 3.775 -20.970 6.950 1.00 95.00 149 HIS A N 1
ATOM 1138 C CA . HIS A 1 149 ? 3.802 -19.535 6.647 1.00 95.00 149 HIS A CA 1
ATOM 1139 C C . HIS A 1 149 ? 5.148 -19.135 6.041 1.00 95.00 149 HIS A C 1
ATOM 1141 O O . HIS A 1 149 ? 5.198 -18.483 4.996 1.00 95.00 149 HIS A O 1
ATOM 1147 N N . ARG A 1 150 ? 6.257 -19.606 6.623 1.00 95.31 150 ARG A N 1
ATOM 1148 C CA . ARG A 1 150 ? 7.599 -19.397 6.066 1.00 95.31 150 ARG A CA 1
ATOM 1149 C C . ARG A 1 150 ? 7.716 -19.931 4.637 1.00 95.31 150 ARG A C 1
ATOM 1151 O O . ARG A 1 150 ? 8.279 -19.251 3.779 1.00 95.31 150 ARG A O 1
ATOM 1158 N N . PHE A 1 151 ? 7.202 -21.129 4.364 1.00 95.06 151 PHE A N 1
ATOM 1159 C CA . PHE A 1 151 ? 7.229 -21.723 3.026 1.00 95.06 151 PHE A CA 1
ATOM 1160 C C . PHE A 1 151 ? 6.401 -20.911 2.023 1.00 95.06 151 PHE A C 1
ATOM 1162 O O . PHE A 1 151 ? 6.882 -20.611 0.928 1.00 95.06 151 PHE A O 1
ATOM 1169 N N . MET A 1 152 ? 5.197 -20.490 2.414 1.00 95.62 152 MET A N 1
ATOM 1170 C CA . MET A 1 152 ? 4.316 -19.639 1.612 1.00 95.62 152 MET A CA 1
ATOM 1171 C C . MET A 1 152 ? 4.978 -18.301 1.245 1.00 95.62 152 MET A C 1
ATOM 1173 O O . MET A 1 152 ? 5.008 -17.933 0.067 1.00 95.62 152 MET A O 1
ATOM 1177 N N . ILE A 1 153 ? 5.561 -17.607 2.228 1.00 96.50 153 ILE A N 1
ATOM 1178 C CA . ILE A 1 153 ? 6.263 -16.329 2.031 1.00 96.50 153 ILE A CA 1
ATOM 1179 C C . ILE A 1 153 ? 7.424 -16.519 1.051 1.00 96.50 153 ILE A C 1
ATOM 1181 O O . ILE A 1 153 ? 7.516 -15.824 0.038 1.00 96.50 153 ILE A O 1
ATOM 1185 N N . ARG A 1 154 ? 8.286 -17.511 1.302 1.00 95.44 154 ARG A N 1
ATOM 1186 C CA . ARG A 1 154 ? 9.471 -17.769 0.471 1.00 95.44 154 ARG A CA 1
ATOM 1187 C C . ARG A 1 154 ? 9.113 -18.128 -0.966 1.00 95.44 154 ARG A C 1
ATOM 1189 O O . ARG A 1 154 ? 9.767 -17.639 -1.881 1.00 95.44 154 ARG A O 1
ATOM 1196 N N . ASN A 1 155 ? 8.092 -18.956 -1.182 1.00 94.50 155 ASN A N 1
ATOM 1197 C CA . ASN A 1 155 ? 7.673 -19.329 -2.532 1.00 94.50 155 ASN A CA 1
ATOM 1198 C C . ASN A 1 155 ? 7.107 -18.142 -3.306 1.00 94.50 155 ASN A C 1
ATOM 1200 O O . ASN A 1 155 ? 7.449 -17.973 -4.474 1.00 94.50 155 ASN A O 1
ATOM 1204 N N . THR A 1 156 ? 6.290 -17.312 -2.657 1.00 95.62 156 THR A N 1
ATOM 1205 C CA . THR A 1 156 ? 5.697 -16.131 -3.296 1.00 95.62 156 THR A CA 1
ATOM 1206 C C . THR A 1 156 ? 6.782 -15.142 -3.711 1.00 95.62 156 THR A C 1
ATOM 1208 O O . THR A 1 156 ? 6.842 -14.746 -4.873 1.00 95.62 156 THR A O 1
ATOM 1211 N N . LEU A 1 157 ? 7.713 -14.826 -2.805 1.00 95.25 157 LEU A N 1
ATOM 1212 C CA . LEU A 1 157 ? 8.815 -13.906 -3.098 1.00 95.25 157 LEU A CA 1
ATOM 1213 C C . LEU A 1 157 ? 9.791 -14.467 -4.137 1.00 95.25 157 LEU A C 1
ATOM 1215 O O . LEU A 1 157 ? 10.246 -13.728 -5.005 1.00 95.25 157 LEU A O 1
ATOM 1219 N N . ARG A 1 158 ? 10.085 -15.774 -4.102 1.00 93.56 158 ARG A N 1
ATOM 1220 C CA . ARG A 1 158 ? 10.904 -16.426 -5.135 1.00 93.56 158 ARG A CA 1
ATOM 1221 C C . ARG A 1 158 ? 10.256 -16.300 -6.511 1.00 93.56 158 ARG A C 1
ATOM 1223 O O . ARG A 1 158 ? 10.945 -16.004 -7.480 1.00 93.56 158 ARG A O 1
ATOM 1230 N N . ASN A 1 159 ? 8.949 -16.534 -6.603 1.00 93.19 159 ASN A N 1
ATOM 1231 C CA . ASN A 1 159 ? 8.232 -16.414 -7.867 1.00 93.19 159 ASN A CA 1
ATOM 1232 C C . ASN A 1 159 ? 8.245 -14.962 -8.365 1.00 93.19 159 ASN A C 1
ATOM 1234 O O . ASN A 1 159 ? 8.534 -14.743 -9.535 1.00 93.19 159 ASN A O 1
ATOM 1238 N N . ALA A 1 160 ? 8.026 -13.988 -7.476 1.00 93.12 160 ALA A N 1
ATOM 1239 C CA . ALA A 1 160 ? 8.048 -12.564 -7.809 1.00 93.12 160 ALA A CA 1
ATOM 1240 C C . ALA A 1 160 ? 9.439 -12.054 -8.235 1.00 93.12 160 ALA A C 1
ATOM 1242 O O . ALA A 1 160 ? 9.539 -11.267 -9.165 1.00 93.12 160 ALA A O 1
ATOM 1243 N N . VAL A 1 161 ? 10.535 -12.536 -7.640 1.00 90.44 161 VAL A N 1
ATOM 1244 C CA . VAL A 1 161 ? 11.897 -12.188 -8.101 1.00 90.44 161 VAL A CA 1
ATOM 1245 C C . VAL A 1 161 ? 12.183 -12.677 -9.526 1.00 90.44 161 VAL A C 1
ATOM 1247 O O . VAL A 1 161 ? 12.981 -12.067 -10.240 1.00 90.44 161 VAL A O 1
ATOM 1250 N N . ASN A 1 162 ? 11.529 -13.759 -9.945 1.00 86.38 162 ASN A N 1
ATOM 1251 C CA . ASN A 1 162 ? 11.676 -14.324 -11.284 1.00 86.38 162 ASN A CA 1
ATOM 1252 C C . ASN A 1 162 ? 10.750 -13.674 -12.325 1.00 86.38 162 ASN A C 1
ATOM 1254 O O . ASN A 1 162 ? 10.792 -14.067 -13.491 1.00 86.38 162 ASN A O 1
ATOM 1258 N N . THR A 1 163 ? 9.920 -12.702 -11.935 1.00 84.62 163 THR A N 1
ATOM 1259 C CA . THR A 1 163 ? 9.176 -11.864 -12.884 1.00 84.62 163 THR A CA 1
ATOM 1260 C C . THR A 1 163 ? 10.002 -10.637 -13.286 1.00 84.62 163 THR A C 1
ATOM 1262 O O . THR A 1 163 ? 11.134 -10.452 -12.839 1.00 84.62 163 THR A O 1
ATOM 1265 N N . SER A 1 164 ? 9.463 -9.807 -14.178 1.00 80.56 164 SER A N 1
ATOM 1266 C CA . SER A 1 164 ? 10.028 -8.503 -14.541 1.00 80.56 164 SER A CA 1
ATOM 1267 C C . SER A 1 164 ? 9.204 -7.371 -13.932 1.00 80.56 164 SER A C 1
ATOM 1269 O O . SER A 1 164 ? 7.987 -7.496 -13.795 1.00 80.56 164 SER A O 1
ATOM 1271 N N . GLY A 1 165 ? 9.840 -6.232 -13.665 1.00 85.25 165 GLY A N 1
ATOM 1272 C CA . GLY A 1 165 ? 9.156 -5.005 -13.255 1.00 85.25 165 GLY A CA 1
ATOM 1273 C C . GLY A 1 165 ? 9.117 -4.806 -11.739 1.00 85.25 165 GLY A C 1
ATOM 1274 O O . GLY A 1 165 ? 10.043 -5.192 -11.023 1.00 85.25 165 GLY A O 1
ATOM 1275 N N . VAL A 1 166 ? 8.044 -4.190 -11.236 1.00 86.69 166 VAL A N 1
ATOM 1276 C CA . VAL A 1 166 ? 7.972 -3.766 -9.827 1.00 86.69 166 VAL A CA 1
ATOM 1277 C C . VAL A 1 166 ? 8.019 -4.928 -8.837 1.00 86.69 166 VAL A C 1
ATOM 1279 O O . VAL A 1 166 ? 8.726 -4.833 -7.836 1.00 86.69 166 VAL A O 1
ATOM 1282 N N . GLY A 1 167 ? 7.352 -6.047 -9.135 1.00 89.50 167 GLY A N 1
ATOM 1283 C CA . GLY A 1 167 ? 7.305 -7.197 -8.230 1.00 89.50 167 GLY A CA 1
ATOM 1284 C C . GLY A 1 167 ? 8.665 -7.834 -7.996 1.00 89.50 167 GLY A C 1
ATOM 1285 O O . GLY A 1 167 ? 8.977 -8.206 -6.865 1.00 89.50 167 GLY A O 1
ATOM 1286 N N . GLN A 1 168 ? 9.522 -7.846 -9.018 1.00 89.00 168 GLN A N 1
ATOM 1287 C CA . GLN A 1 168 ? 10.915 -8.255 -8.872 1.00 89.00 168 GLN A CA 1
ATOM 1288 C C . GLN A 1 168 ? 11.664 -7.329 -7.914 1.00 89.00 168 GLN A C 1
ATOM 1290 O O . GLN A 1 168 ? 12.355 -7.805 -7.013 1.00 89.00 168 GLN A O 1
ATOM 1295 N N . SER A 1 169 ? 11.496 -6.014 -8.073 1.00 87.81 169 SER A N 1
ATOM 1296 C CA . SER A 1 169 ? 12.143 -5.028 -7.208 1.00 87.81 169 SER A CA 1
ATOM 1297 C C . SER A 1 169 ? 11.673 -5.144 -5.761 1.00 87.81 169 SER A C 1
ATOM 1299 O O . SER A 1 169 ? 12.501 -5.195 -4.850 1.00 87.81 169 SER A O 1
ATOM 1301 N N . VAL A 1 170 ? 10.361 -5.212 -5.526 1.00 91.62 170 VAL A N 1
ATOM 1302 C CA . VAL A 1 170 ? 9.794 -5.344 -4.177 1.00 91.62 170 VAL A CA 1
ATOM 1303 C C . VAL A 1 170 ? 10.254 -6.649 -3.538 1.00 91.62 170 VAL A C 1
ATOM 1305 O O . VAL A 1 170 ? 10.777 -6.635 -2.426 1.00 91.62 170 VAL A O 1
ATOM 1308 N N . ALA A 1 171 ? 10.151 -7.774 -4.246 1.00 93.25 171 ALA A N 1
ATOM 1309 C CA . ALA A 1 171 ? 10.557 -9.064 -3.706 1.00 93.25 171 ALA A CA 1
ATOM 1310 C C . ALA A 1 171 ? 12.065 -9.136 -3.419 1.00 93.25 171 ALA A C 1
ATOM 1312 O O . ALA A 1 171 ? 12.458 -9.682 -2.386 1.00 93.25 171 ALA A O 1
ATOM 1313 N N . ALA A 1 172 ? 12.910 -8.532 -4.261 1.00 90.75 172 ALA A N 1
ATOM 1314 C CA . ALA A 1 172 ? 14.346 -8.437 -4.006 1.00 90.75 172 ALA A CA 1
ATOM 1315 C C . ALA A 1 172 ? 14.646 -7.623 -2.734 1.00 90.75 172 ALA A C 1
ATOM 1317 O O . ALA A 1 172 ? 15.443 -8.058 -1.898 1.00 90.75 172 ALA A O 1
ATOM 1318 N N . ASN A 1 173 ? 13.962 -6.489 -2.541 1.00 90.25 173 ASN A N 1
ATOM 1319 C CA . ASN A 1 173 ? 14.045 -5.686 -1.317 1.00 90.25 173 ASN A CA 1
ATOM 1320 C C . ASN A 1 173 ? 13.623 -6.496 -0.082 1.00 90.25 173 ASN A C 1
ATOM 1322 O O . ASN A 1 173 ? 14.372 -6.578 0.894 1.00 90.25 173 ASN A O 1
ATOM 1326 N N . LEU A 1 174 ? 12.468 -7.163 -0.143 1.00 93.19 174 LEU A N 1
ATOM 1327 C CA . LEU A 1 174 ? 11.945 -7.972 0.958 1.00 93.19 174 LEU A CA 1
ATOM 1328 C C . LEU A 1 174 ? 12.860 -9.140 1.322 1.00 93.19 174 LEU A C 1
ATOM 1330 O O . LEU A 1 174 ? 13.103 -9.377 2.502 1.00 93.19 174 LEU A O 1
ATOM 1334 N N . LEU A 1 175 ? 13.404 -9.856 0.340 1.00 92.69 175 LEU A N 1
ATOM 1335 C CA . LEU A 1 175 ? 14.331 -10.960 0.592 1.00 92.69 175 LEU A CA 1
ATOM 1336 C C . LEU A 1 175 ? 15.667 -10.476 1.160 1.00 92.69 175 LEU A C 1
ATOM 1338 O O . LEU A 1 175 ? 16.228 -11.142 2.032 1.00 92.69 175 LEU A O 1
ATOM 1342 N N . THR A 1 176 ? 16.152 -9.318 0.714 1.00 89.69 176 THR A N 1
ATOM 1343 C CA . THR A 1 176 ? 17.416 -8.743 1.189 1.00 89.69 176 THR A CA 1
ATOM 1344 C C . THR A 1 176 ? 17.290 -8.283 2.639 1.00 89.69 176 THR A C 1
ATOM 1346 O O . THR A 1 176 ? 18.006 -8.776 3.511 1.00 89.69 176 THR A O 1
ATOM 1349 N N . TYR A 1 177 ? 16.327 -7.410 2.943 1.00 89.44 177 TYR A N 1
ATOM 1350 C CA . TYR A 1 177 ? 16.115 -6.910 4.307 1.00 89.44 177 TYR A CA 1
ATOM 1351 C C . TYR A 1 177 ? 15.555 -7.983 5.250 1.00 89.44 177 TYR A C 1
ATOM 1353 O O . TYR A 1 177 ? 15.901 -8.040 6.435 1.00 89.44 177 TYR A O 1
ATOM 1361 N N . GLY A 1 178 ? 14.733 -8.886 4.717 1.00 86.25 178 GLY A N 1
ATOM 1362 C CA . GLY A 1 178 ? 14.192 -10.037 5.428 1.00 86.25 178 GLY A CA 1
ATOM 1363 C C . GLY A 1 178 ? 15.215 -11.129 5.718 1.00 86.25 178 GLY A C 1
ATOM 1364 O O . GLY A 1 178 ? 14.903 -12.017 6.512 1.00 86.25 178 GLY A O 1
ATOM 1365 N N . GLN A 1 179 ? 16.432 -11.056 5.159 1.00 87.94 179 GLN A N 1
ATOM 1366 C CA . GLN A 1 179 ? 17.447 -12.116 5.238 1.00 87.94 179 GLN A CA 1
ATOM 1367 C C . GLN A 1 179 ? 16.866 -13.467 4.788 1.00 87.94 179 GLN A C 1
ATOM 1369 O O . GLN A 1 179 ? 16.964 -14.481 5.475 1.00 87.94 179 GLN A O 1
ATOM 1374 N N . SER A 1 180 ? 16.157 -13.458 3.655 1.00 84.88 180 SER A N 1
ATOM 1375 C CA . SER A 1 180 ? 15.426 -14.601 3.085 1.00 84.88 180 SER A CA 1
ATOM 1376 C C . SER A 1 180 ? 14.379 -15.252 4.007 1.00 84.88 180 SER A C 1
ATOM 1378 O O . SER A 1 180 ? 13.841 -16.308 3.667 1.00 84.88 180 SER A O 1
ATOM 1380 N N . PHE A 1 181 ? 14.060 -14.654 5.162 1.00 90.19 181 PHE A N 1
ATOM 1381 C CA . PHE A 1 181 ? 13.141 -15.210 6.165 1.00 90.19 181 PHE A CA 1
ATOM 1382 C C . PHE A 1 181 ? 13.558 -16.610 6.670 1.00 90.19 181 PHE A C 1
ATOM 1384 O O . PHE A 1 181 ? 12.718 -17.450 7.014 1.00 90.19 181 PHE A O 1
ATOM 1391 N N . GLY A 1 182 ? 14.868 -16.883 6.687 1.00 87.31 182 GLY A N 1
ATOM 1392 C CA . GLY A 1 182 ? 15.444 -18.177 7.052 1.00 87.31 182 GLY A CA 1
ATOM 1393 C C . GLY A 1 182 ? 16.753 -18.450 6.309 1.00 87.31 182 GLY A C 1
ATOM 1394 O O . GLY A 1 182 ? 17.600 -17.575 6.186 1.00 87.31 182 GLY A O 1
ATOM 1395 N N . SER A 1 183 ? 16.925 -19.670 5.799 1.00 84.88 183 SER A N 1
ATOM 1396 C CA . SER A 1 183 ? 18.095 -20.061 4.999 1.00 84.88 183 SER A CA 1
ATOM 1397 C C . SER A 1 183 ? 18.068 -19.478 3.579 1.00 84.88 183 SER A C 1
ATOM 1399 O O . SER A 1 183 ? 17.030 -19.017 3.105 1.00 84.88 183 SER A O 1
ATOM 1401 N N . THR A 1 184 ? 19.178 -19.547 2.847 1.00 83.81 184 THR A N 1
ATOM 1402 C CA . THR A 1 184 ? 19.240 -19.139 1.433 1.00 83.81 184 THR A CA 1
ATOM 1403 C C . THR A 1 184 ? 18.159 -19.833 0.593 1.00 83.81 184 THR A C 1
ATOM 1405 O O . THR A 1 184 ? 17.899 -21.027 0.763 1.00 83.81 184 THR A O 1
ATOM 1408 N N . ILE A 1 185 ? 17.493 -19.092 -0.298 1.00 85.94 185 ILE A N 1
ATOM 1409 C CA . ILE A 1 185 ? 16.534 -19.656 -1.261 1.00 85.94 185 ILE A CA 1
ATOM 1410 C C . ILE A 1 185 ? 17.304 -20.057 -2.532 1.00 85.94 185 ILE A C 1
ATOM 1412 O O . ILE A 1 185 ? 17.949 -19.200 -3.135 1.00 85.94 185 ILE A O 1
ATOM 1416 N N . PRO A 1 186 ? 17.249 -21.328 -2.970 1.00 83.38 186 PRO A N 1
ATOM 1417 C CA . PRO A 1 186 ? 17.867 -21.744 -4.227 1.00 83.38 186 PRO A CA 1
ATOM 1418 C C . PRO A 1 186 ? 17.234 -21.060 -5.445 1.00 83.38 186 PRO A C 1
ATOM 1420 O O . PRO A 1 186 ? 16.011 -20.908 -5.504 1.00 83.38 186 PRO A O 1
ATOM 1423 N N . GLY A 1 187 ? 18.061 -20.714 -6.437 1.00 81.88 187 GLY A N 1
ATOM 1424 C CA . GLY A 1 187 ? 17.613 -20.129 -7.706 1.00 81.88 187 GLY A CA 1
ATOM 1425 C C . GLY A 1 187 ? 17.341 -18.623 -7.668 1.00 81.88 187 GLY A C 1
ATOM 1426 O O . GLY A 1 187 ? 16.732 -18.111 -8.601 1.00 81.88 187 GLY A O 1
ATOM 1427 N N . LEU A 1 188 ? 17.759 -17.918 -6.610 1.00 84.00 188 LEU A N 1
ATOM 1428 C CA . LEU A 1 188 ? 17.738 -16.455 -6.604 1.00 84.00 188 LEU A CA 1
ATOM 1429 C C . LEU A 1 188 ? 18.831 -15.887 -7.533 1.00 84.00 188 LEU A C 1
ATOM 1431 O O . LEU A 1 188 ? 19.910 -16.479 -7.614 1.00 84.00 188 LEU A O 1
ATOM 1435 N N . PRO A 1 189 ? 18.587 -14.746 -8.204 1.00 80.00 189 PRO A N 1
ATOM 1436 C CA . PRO A 1 189 ? 19.607 -14.038 -8.972 1.00 80.00 189 PRO A CA 1
ATOM 1437 C C . PRO A 1 189 ? 20.806 -13.648 -8.098 1.00 80.00 189 PRO A C 1
ATOM 1439 O O . PRO A 1 189 ? 20.625 -13.202 -6.967 1.00 80.00 189 PRO A O 1
ATOM 1442 N N . GLU A 1 190 ? 22.023 -13.765 -8.635 1.00 73.19 190 GLU A N 1
ATOM 1443 C CA . GLU A 1 190 ? 23.254 -13.419 -7.902 1.00 73.19 190 GLU A CA 1
ATOM 1444 C C . GLU A 1 190 ? 23.339 -11.922 -7.559 1.00 73.19 190 GLU A C 1
ATOM 1446 O O . GLU A 1 190 ? 23.805 -11.559 -6.482 1.00 73.19 190 GLU A O 1
ATOM 1451 N N . ASP A 1 191 ? 22.831 -11.052 -8.436 1.00 74.25 191 ASP A N 1
ATOM 1452 C CA . ASP A 1 191 ? 22.819 -9.598 -8.245 1.00 74.25 191 ASP A CA 1
ATOM 1453 C C . ASP A 1 191 ? 21.409 -9.091 -7.916 1.00 74.25 191 ASP A C 1
ATOM 1455 O O . ASP A 1 191 ? 20.757 -8.400 -8.699 1.00 74.25 191 ASP A O 1
ATOM 1459 N N . MET A 1 192 ? 20.895 -9.479 -6.747 1.00 76.94 192 MET A N 1
ATOM 1460 C CA . MET A 1 192 ? 19.669 -8.880 -6.208 1.00 76.94 192 MET A CA 1
ATOM 1461 C C . MET A 1 192 ? 19.882 -7.432 -5.746 1.00 76.94 192 MET A C 1
ATOM 1463 O O . MET A 1 192 ? 18.930 -6.649 -5.741 1.00 76.94 192 MET A O 1
ATOM 1467 N N . HIS A 1 193 ? 21.114 -7.070 -5.375 1.00 73.12 193 HIS A N 1
ATOM 1468 C CA . HIS A 1 193 ? 21.453 -5.758 -4.823 1.00 73.12 193 HIS A CA 1
ATOM 1469 C C . HIS A 1 193 ? 21.119 -4.615 -5.781 1.00 73.12 193 HIS A C 1
ATOM 1471 O O . HIS A 1 193 ? 20.571 -3.607 -5.336 1.00 73.12 193 HIS A O 1
ATOM 1477 N N . ARG A 1 194 ? 21.297 -4.807 -7.096 1.00 73.25 194 ARG A N 1
ATOM 1478 C CA . ARG A 1 194 ? 20.901 -3.806 -8.104 1.00 73.25 194 ARG A CA 1
ATOM 1479 C C . ARG A 1 194 ? 19.447 -3.327 -7.975 1.00 73.25 194 ARG A C 1
ATOM 1481 O O . ARG A 1 194 ? 19.155 -2.177 -8.277 1.00 73.25 194 ARG A O 1
ATOM 1488 N N . PHE A 1 195 ? 18.534 -4.177 -7.504 1.00 72.81 195 PHE A N 1
ATOM 1489 C CA . PHE A 1 195 ? 17.115 -3.836 -7.352 1.00 72.81 195 PHE A CA 1
ATOM 1490 C C . PHE A 1 195 ? 16.781 -3.189 -6.001 1.00 72.81 195 PHE A C 1
ATOM 1492 O O . PHE A 1 195 ? 15.796 -2.464 -5.872 1.00 72.81 195 PHE A O 1
ATOM 1499 N N . VAL A 1 196 ? 17.602 -3.444 -4.984 1.00 71.81 196 VAL A N 1
ATOM 1500 C CA . VAL A 1 196 ? 17.483 -2.840 -3.646 1.00 71.81 196 VAL A CA 1
ATOM 1501 C C . VAL A 1 196 ? 17.944 -1.382 -3.671 1.00 71.81 196 VAL A C 1
ATOM 1503 O O . VAL A 1 196 ? 17.415 -0.523 -2.968 1.00 71.81 196 VAL A O 1
ATOM 1506 N N . ASP A 1 197 ? 18.891 -1.089 -4.556 1.00 69.12 197 ASP A N 1
ATOM 1507 C CA . ASP A 1 197 ? 19.663 0.145 -4.552 1.00 69.12 197 ASP A CA 1
ATOM 1508 C C . ASP A 1 197 ? 19.182 1.210 -5.549 1.00 69.12 197 ASP A C 1
ATOM 1510 O O . ASP A 1 197 ? 19.719 2.319 -5.560 1.00 69.12 197 ASP A O 1
ATOM 1514 N N . MET A 1 198 ? 18.130 0.938 -6.331 1.00 73.44 198 MET A N 1
ATOM 1515 C CA . MET A 1 198 ? 17.649 1.815 -7.415 1.00 73.44 198 MET A CA 1
ATOM 1516 C C . MET A 1 198 ? 17.328 3.263 -6.982 1.00 73.44 198 MET A C 1
ATOM 1518 O O . MET A 1 198 ? 17.431 4.197 -7.784 1.00 73.44 198 MET A O 1
ATOM 1522 N N . TRP A 1 199 ? 16.952 3.471 -5.716 1.00 72.44 199 TRP A N 1
ATOM 1523 C CA . TRP A 1 199 ? 16.661 4.798 -5.148 1.00 72.44 199 TRP A CA 1
ATOM 1524 C C . TRP A 1 199 ? 17.832 5.421 -4.387 1.00 72.44 199 TRP A C 1
ATOM 1526 O O . TRP A 1 199 ? 17.819 6.622 -4.117 1.00 72.44 199 TRP A O 1
ATOM 1536 N N . ARG A 1 200 ? 18.820 4.610 -4.001 1.00 66.62 200 ARG A N 1
ATOM 1537 C CA . ARG A 1 200 ? 19.945 5.021 -3.150 1.00 66.62 200 ARG A CA 1
ATOM 1538 C C . ARG A 1 200 ? 21.214 5.285 -3.955 1.00 66.62 200 ARG A C 1
ATOM 1540 O O . ARG A 1 200 ? 22.016 6.120 -3.546 1.00 66.62 200 ARG A O 1
ATOM 1547 N N . TYR A 1 201 ? 21.375 4.635 -5.107 1.00 61.66 201 TYR A N 1
ATOM 1548 C CA . TYR A 1 201 ? 22.601 4.674 -5.897 1.00 61.66 201 TYR A CA 1
ATOM 1549 C C . TYR A 1 201 ? 22.332 5.070 -7.358 1.00 61.66 201 TYR A C 1
ATOM 1551 O O . TYR A 1 201 ? 21.524 4.470 -8.062 1.00 61.66 201 TYR A O 1
ATOM 1559 N N . GLN A 1 202 ? 23.041 6.101 -7.832 1.00 60.84 202 GLN A N 1
ATOM 1560 C CA . GLN A 1 202 ? 22.936 6.637 -9.194 1.00 60.84 202 GLN A CA 1
ATOM 1561 C C . GLN A 1 202 ? 23.892 5.917 -10.153 1.00 60.84 202 GLN A C 1
ATOM 1563 O O . GLN A 1 202 ? 24.982 6.426 -10.404 1.00 60.84 202 GLN A O 1
ATOM 1568 N N . HIS A 1 203 ? 23.529 4.764 -10.719 1.00 60.69 203 HIS A N 1
ATOM 1569 C CA . HIS A 1 203 ? 24.476 4.040 -11.585 1.00 60.69 203 HIS A CA 1
ATOM 1570 C C . HIS A 1 203 ? 23.847 3.302 -12.773 1.00 60.69 203 HIS A C 1
ATOM 1572 O O . HIS A 1 203 ? 23.986 2.088 -12.901 1.00 60.69 203 HIS A O 1
ATOM 1578 N N . PRO A 1 204 ? 23.235 4.039 -13.716 1.00 66.75 204 PRO A N 1
ATOM 1579 C CA . PRO A 1 204 ? 23.556 3.736 -15.115 1.00 66.75 204 PRO A CA 1
ATOM 1580 C C . PRO A 1 204 ? 23.675 4.958 -16.044 1.00 66.75 204 PRO A C 1
ATOM 1582 O O . PRO A 1 204 ? 23.004 5.985 -15.898 1.00 66.75 204 PRO A O 1
ATOM 1585 N N . THR A 1 205 ? 24.516 4.821 -17.073 1.00 77.56 205 THR A N 1
ATOM 1586 C CA . THR A 1 205 ? 24.459 5.660 -18.276 1.00 77.56 205 THR A CA 1
ATOM 1587 C C . THR A 1 205 ? 23.172 5.350 -19.042 1.00 77.56 205 THR A C 1
ATOM 1589 O O . THR A 1 205 ? 22.726 4.207 -19.109 1.00 77.56 205 THR A O 1
ATOM 1592 N N . GLY A 1 206 ? 22.533 6.374 -19.601 1.00 85.19 206 GLY A N 1
ATOM 1593 C CA . GLY A 1 206 ? 21.247 6.182 -20.262 1.00 85.19 206 GLY A CA 1
ATOM 1594 C C . GLY A 1 206 ? 20.568 7.479 -20.665 1.00 85.19 206 GLY A C 1
ATOM 1595 O O . GLY A 1 206 ? 20.973 8.574 -20.244 1.00 85.19 206 GLY A O 1
ATOM 1596 N N . THR A 1 207 ? 19.520 7.339 -21.468 1.00 91.19 207 THR A N 1
ATOM 1597 C CA . THR A 1 207 ? 18.721 8.455 -21.980 1.00 91.19 207 THR A CA 1
ATOM 1598 C C . THR A 1 207 ? 17.794 8.958 -20.887 1.00 91.19 207 THR A C 1
ATOM 1600 O O . THR A 1 207 ? 17.135 8.175 -20.207 1.00 91.19 207 THR A O 1
ATOM 1603 N N . LYS A 1 208 ? 17.753 10.277 -20.689 1.00 91.94 208 LYS A N 1
ATOM 1604 C CA . LYS A 1 208 ? 16.844 10.890 -19.720 1.00 91.94 208 LYS A CA 1
ATOM 1605 C C . LYS A 1 208 ? 15.406 10.818 -20.233 1.00 91.94 208 LYS A C 1
ATOM 1607 O O . LYS A 1 208 ? 15.156 11.195 -21.373 1.00 91.94 208 LYS A O 1
ATOM 1612 N N . VAL A 1 209 ? 14.485 10.404 -19.373 1.00 94.06 209 VAL A N 1
ATOM 1613 C CA . VAL A 1 209 ? 13.049 10.302 -19.657 1.00 94.06 209 VAL A CA 1
ATOM 1614 C C . VAL A 1 209 ? 12.275 11.024 -18.553 1.00 94.06 209 VAL A C 1
ATOM 1616 O O . VAL A 1 209 ? 12.693 11.004 -17.395 1.00 94.06 209 VAL A O 1
ATOM 1619 N N . ARG A 1 210 ? 11.176 11.694 -18.906 1.00 95.31 210 ARG A N 1
ATOM 1620 C CA . ARG A 1 210 ? 10.292 12.387 -17.956 1.00 95.31 210 ARG A CA 1
ATOM 1621 C C . ARG A 1 210 ? 9.139 11.478 -17.551 1.00 95.31 210 ARG A C 1
ATOM 1623 O O . ARG A 1 210 ? 8.558 10.829 -18.415 1.00 95.31 210 ARG A O 1
ATOM 1630 N N . VAL A 1 211 ? 8.768 11.469 -16.272 1.00 95.38 211 VAL A N 1
ATOM 1631 C CA . VAL A 1 211 ? 7.596 10.699 -15.811 1.00 95.38 211 VAL A CA 1
ATOM 1632 C C . VAL A 1 211 ? 6.317 11.210 -16.476 1.00 95.38 211 VAL A C 1
ATOM 1634 O O . VAL A 1 211 ? 5.545 10.406 -16.985 1.00 95.38 211 VAL A O 1
ATOM 1637 N N . GLY A 1 212 ? 6.127 12.533 -16.561 1.00 95.56 212 GLY A N 1
ATOM 1638 C CA . GLY A 1 212 ? 4.971 13.124 -17.248 1.00 95.56 212 GLY A CA 1
ATOM 1639 C C . GLY A 1 212 ? 4.861 12.711 -18.721 1.00 95.56 212 GLY A C 1
ATOM 1640 O O . GLY A 1 212 ? 3.765 12.448 -19.208 1.00 95.56 212 GLY A O 1
ATOM 1641 N N . GLN A 1 213 ? 5.986 12.571 -19.429 1.00 95.44 213 GLN A N 1
ATOM 1642 C CA . GLN A 1 213 ? 6.011 12.041 -20.797 1.00 95.44 213 GLN A CA 1
ATOM 1643 C C . GLN A 1 213 ? 5.527 10.584 -20.861 1.00 95.44 213 GLN A C 1
ATOM 1645 O O . GLN A 1 213 ? 4.668 10.281 -21.682 1.00 95.44 213 GLN A O 1
ATOM 1650 N N . LEU A 1 214 ? 6.026 9.707 -19.984 1.00 96.00 214 LEU A N 1
ATOM 1651 C CA . LEU A 1 214 ? 5.616 8.295 -19.951 1.00 96.00 214 LEU A CA 1
ATOM 1652 C C . LEU A 1 214 ? 4.120 8.134 -19.669 1.00 96.00 214 LEU A C 1
ATOM 1654 O O . LEU A 1 214 ? 3.460 7.300 -20.276 1.00 96.00 214 LEU A O 1
ATOM 1658 N N . LEU A 1 215 ? 3.573 8.959 -18.775 1.00 95.69 215 LEU A N 1
ATOM 1659 C CA . LEU A 1 215 ? 2.142 8.953 -18.471 1.00 95.69 215 LEU A CA 1
ATOM 1660 C C . LEU A 1 215 ? 1.299 9.442 -19.659 1.00 95.69 215 LEU A C 1
ATOM 1662 O O . LEU A 1 215 ? 0.245 8.872 -19.924 1.00 95.69 215 LEU A O 1
ATOM 1666 N N . ARG A 1 216 ? 1.763 10.450 -20.413 1.00 94.62 216 ARG A N 1
ATOM 1667 C CA . ARG A 1 216 ? 1.092 10.887 -21.655 1.00 94.62 216 ARG A CA 1
ATOM 1668 C C . ARG A 1 216 ? 1.114 9.805 -22.732 1.00 94.62 216 ARG A C 1
ATOM 1670 O O . ARG A 1 216 ? 0.108 9.601 -23.405 1.00 94.62 216 ARG A O 1
ATOM 1677 N N . GLU A 1 217 ? 2.242 9.114 -22.888 1.00 94.38 217 GLU A N 1
ATOM 1678 C CA . GLU A 1 217 ? 2.369 7.977 -23.806 1.00 94.38 217 GLU A CA 1
ATOM 1679 C C . GLU A 1 217 ? 1.380 6.864 -23.422 1.00 94.38 217 GLU A C 1
ATOM 1681 O O . GLU A 1 217 ? 0.607 6.418 -24.269 1.00 94.38 217 GLU A O 1
ATOM 1686 N N . ALA A 1 218 ? 1.306 6.511 -22.134 1.00 94.06 218 ALA A N 1
ATOM 1687 C CA . ALA A 1 218 ? 0.366 5.516 -21.621 1.00 94.06 218 ALA A CA 1
ATOM 1688 C C . ALA A 1 218 ? -1.112 5.915 -21.819 1.00 94.06 218 ALA A C 1
ATOM 1690 O O . ALA A 1 218 ? -1.932 5.073 -22.182 1.00 94.06 218 ALA A O 1
ATOM 1691 N N . LEU A 1 219 ? -1.463 7.194 -21.634 1.00 92.56 219 LEU A N 1
ATOM 1692 C CA . LEU A 1 219 ? -2.816 7.704 -21.906 1.00 92.56 219 LEU A CA 1
ATOM 1693 C C . LEU A 1 219 ? -3.185 7.610 -23.390 1.00 92.56 219 LEU A C 1
ATOM 1695 O O . LEU A 1 219 ? -4.279 7.157 -23.727 1.00 92.56 219 LEU A O 1
ATOM 1699 N N . SER A 1 220 ? -2.255 7.983 -24.271 1.00 90.19 220 SER A N 1
ATOM 1700 C CA . SER A 1 220 ? -2.433 7.867 -25.721 1.00 90.19 220 SER A CA 1
ATOM 1701 C C . SER A 1 220 ? -2.677 6.409 -26.135 1.00 90.19 220 SER A C 1
ATOM 1703 O O . SER A 1 220 ? -3.611 6.117 -26.884 1.00 90.19 220 SER A O 1
ATOM 1705 N N . GLU A 1 221 ? -1.899 5.469 -25.586 1.00 87.88 221 GLU A N 1
ATOM 1706 C CA . GLU A 1 221 ? -2.078 4.027 -25.813 1.00 87.88 221 GLU A CA 1
ATOM 1707 C C . GLU A 1 221 ? -3.402 3.488 -25.251 1.00 87.88 221 GLU A C 1
ATOM 1709 O O . GLU A 1 221 ? -3.991 2.568 -25.821 1.00 87.88 221 GLU A O 1
ATOM 1714 N N . ALA A 1 222 ? -3.909 4.075 -24.164 1.00 85.75 222 ALA A N 1
ATOM 1715 C CA . ALA A 1 222 ? -5.195 3.714 -23.576 1.00 85.75 222 ALA A CA 1
ATOM 1716 C C . ALA A 1 222 ? -6.400 4.091 -24.459 1.00 85.75 222 ALA A C 1
ATOM 1718 O O . ALA A 1 222 ? -7.529 3.723 -24.134 1.00 85.75 222 ALA A O 1
ATOM 1719 N N . GLY A 1 223 ? -6.185 4.835 -25.550 1.00 79.75 223 GLY A N 1
ATOM 1720 C CA . GLY A 1 223 ? -7.259 5.387 -26.372 1.00 79.75 223 GLY A CA 1
ATOM 1721 C C . GLY A 1 223 ? -7.946 6.592 -25.728 1.00 79.75 223 GLY A C 1
ATOM 1722 O O . GLY A 1 223 ? -8.971 7.049 -26.237 1.00 79.75 223 GLY A O 1
ATOM 1723 N N . ALA A 1 224 ? -7.382 7.134 -24.642 1.00 70.12 224 ALA A N 1
ATOM 1724 C CA . ALA A 1 224 ? -7.741 8.456 -24.160 1.00 70.12 224 ALA A CA 1
ATOM 1725 C C . ALA A 1 224 ? -7.150 9.461 -25.158 1.00 70.12 224 ALA A C 1
ATOM 1727 O O . ALA A 1 224 ? -5.977 9.818 -25.086 1.00 70.12 224 ALA A O 1
ATOM 1728 N N . GLY A 1 225 ? -7.940 9.838 -26.167 1.00 65.38 225 GLY A N 1
ATOM 1729 C CA . GLY A 1 225 ? -7.570 10.887 -27.116 1.00 65.38 225 GLY A CA 1
ATOM 1730 C C . GLY A 1 225 ? -7.452 12.252 -26.430 1.00 65.38 225 GLY A C 1
ATOM 1731 O O . GLY A 1 225 ? -7.207 12.368 -25.237 1.00 65.38 225 GLY A O 1
ATOM 1732 N N . GLU A 1 226 ? -7.696 13.332 -27.161 1.00 68.56 226 GLU A N 1
ATOM 1733 C CA . GLU A 1 226 ? -7.695 14.681 -26.578 1.00 68.56 226 GLU A CA 1
ATOM 1734 C C . GLU A 1 226 ? -8.912 15.000 -25.679 1.00 68.56 226 GLU A C 1
ATOM 1736 O O . GLU A 1 226 ? -9.002 16.104 -25.142 1.00 68.56 226 GLU A O 1
ATOM 1741 N N . ASP A 1 227 ? -9.841 14.060 -25.504 1.00 80.25 227 ASP A N 1
ATOM 1742 C CA . ASP A 1 227 ? -11.169 14.309 -24.933 1.00 80.25 227 ASP A CA 1
ATOM 1743 C C . ASP A 1 227 ? -11.466 13.364 -23.755 1.00 80.25 227 ASP A C 1
ATOM 1745 O O . ASP A 1 227 ? -12.328 12.489 -23.816 1.00 80.25 227 ASP A O 1
ATOM 1749 N N . TYR A 1 228 ? -10.682 13.495 -22.684 1.00 84.69 228 TYR A N 1
ATOM 1750 C CA . TYR A 1 228 ? -10.906 12.817 -21.404 1.00 84.69 228 TYR A CA 1
ATOM 1751 C C . TYR A 1 228 ? -11.387 13.825 -20.342 1.00 84.69 228 TYR A C 1
ATOM 1753 O O . TYR A 1 228 ? -11.061 15.017 -20.425 1.00 84.69 228 TYR A O 1
ATOM 1761 N N . PRO A 1 229 ? -12.193 13.390 -19.352 1.00 87.75 229 PRO A N 1
ATOM 1762 C CA . PRO A 1 229 ? -12.753 14.300 -18.360 1.00 87.75 229 PRO A CA 1
ATOM 1763 C C . PRO A 1 229 ? -11.645 14.950 -17.527 1.00 87.75 229 PRO A C 1
ATOM 1765 O O . PRO A 1 229 ? -10.546 14.416 -17.399 1.00 87.75 229 PRO A O 1
ATOM 1768 N N . ALA A 1 230 ? -11.929 16.139 -16.991 1.00 91.25 230 ALA A N 1
ATOM 1769 C CA . ALA A 1 230 ? -10.992 16.904 -16.166 1.00 91.25 230 ALA A CA 1
ATOM 1770 C C . ALA A 1 230 ? -9.600 17.142 -16.806 1.00 91.25 230 ALA A C 1
ATOM 1772 O O . ALA A 1 230 ? -8.603 17.311 -16.100 1.00 91.25 230 ALA A O 1
ATOM 1773 N N . ARG A 1 231 ? -9.520 17.230 -18.147 1.00 92.31 231 ARG A N 1
ATOM 1774 C CA . ARG A 1 231 ? -8.262 17.398 -18.904 1.00 92.31 231 ARG A CA 1
ATOM 1775 C C . ARG A 1 231 ? -7.330 18.476 -18.357 1.00 92.31 231 ARG A C 1
ATOM 1777 O O . ARG A 1 231 ? -6.129 18.257 -18.268 1.00 92.31 231 ARG A O 1
ATOM 1784 N N . ALA A 1 232 ? -7.870 19.627 -17.959 1.00 94.12 232 ALA A N 1
ATOM 1785 C CA . ALA A 1 232 ? -7.064 20.718 -17.413 1.00 94.12 232 ALA A CA 1
ATOM 1786 C C . ALA A 1 232 ? -6.333 20.334 -16.110 1.00 94.12 232 ALA A C 1
ATOM 1788 O O . ALA A 1 232 ? -5.175 20.715 -15.932 1.00 94.12 232 ALA A O 1
ATOM 1789 N N . LEU A 1 233 ? -6.982 19.566 -15.226 1.00 95.81 233 LEU A N 1
ATOM 1790 C CA . LEU A 1 233 ? -6.380 19.082 -13.978 1.00 95.81 233 LEU A CA 1
ATOM 1791 C C . LEU A 1 233 ? -5.278 18.062 -14.266 1.00 95.81 233 LEU A C 1
ATOM 1793 O O . LEU A 1 233 ? -4.181 18.155 -13.719 1.00 95.81 233 LEU A O 1
ATOM 1797 N N . ILE A 1 234 ? -5.548 17.131 -15.179 1.00 95.38 234 ILE A N 1
ATOM 1798 C CA . ILE A 1 234 ? -4.595 16.089 -15.570 1.00 95.38 234 ILE A CA 1
ATOM 1799 C C . ILE A 1 234 ? -3.370 16.702 -16.251 1.00 95.38 234 ILE A C 1
ATOM 1801 O O . ILE A 1 234 ? -2.252 16.402 -15.852 1.00 95.38 234 ILE A O 1
ATOM 1805 N N . GLU A 1 235 ? -3.535 17.609 -17.215 1.00 94.81 235 GLU A N 1
ATOM 1806 C CA . GLU A 1 235 ? -2.393 18.256 -17.876 1.00 94.81 235 GLU A CA 1
ATOM 1807 C C . GLU A 1 235 ? -1.535 19.053 -16.886 1.00 94.81 235 GLU A C 1
ATOM 1809 O O . GLU A 1 235 ? -0.305 19.011 -16.956 1.00 94.81 235 GLU A O 1
ATOM 1814 N N . ARG A 1 236 ? -2.159 19.720 -15.906 1.00 95.88 236 ARG A N 1
ATOM 1815 C CA . ARG A 1 236 ? -1.435 20.390 -14.819 1.00 95.88 236 ARG A CA 1
ATOM 1816 C C . ARG A 1 236 ? -0.626 19.393 -13.983 1.00 95.88 236 ARG A C 1
ATOM 1818 O O . ARG A 1 236 ? 0.557 19.635 -13.743 1.00 95.88 236 ARG A O 1
ATOM 1825 N N . ALA A 1 237 ? -1.224 18.267 -13.593 1.00 96.12 237 ALA A N 1
ATOM 1826 C CA . ALA A 1 237 ? -0.532 17.201 -12.869 1.00 96.12 237 ALA A CA 1
ATOM 1827 C C . ALA A 1 237 ? 0.625 16.599 -13.691 1.00 96.12 237 ALA A C 1
ATOM 1829 O O . ALA A 1 237 ? 1.721 16.389 -13.170 1.00 96.12 237 ALA A O 1
ATOM 1830 N N . LEU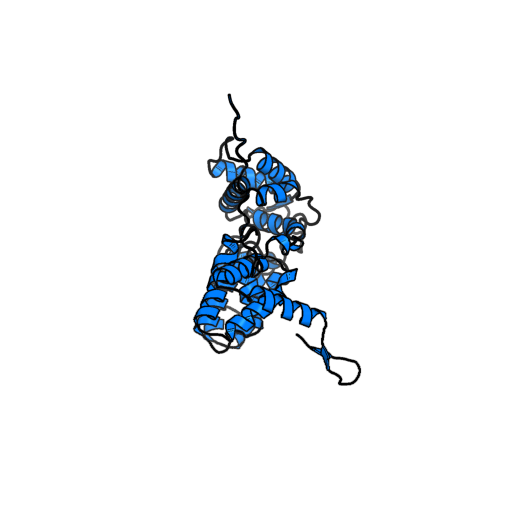 A 1 238 ? 0.428 16.368 -14.992 1.00 95.75 238 LEU A N 1
ATOM 1831 C CA . LEU A 1 238 ? 1.447 15.819 -15.892 1.00 95.75 238 LEU A CA 1
ATOM 1832 C C . LEU A 1 238 ? 2.617 16.790 -16.112 1.00 95.75 238 LEU A C 1
ATOM 1834 O O . LEU A 1 238 ? 3.768 16.353 -16.174 1.00 95.75 238 LEU A O 1
ATOM 1838 N N . LEU A 1 239 ? 2.351 18.099 -16.167 1.00 95.12 239 LEU A N 1
ATOM 1839 C CA . LEU A 1 239 ? 3.386 19.139 -16.203 1.00 95.12 239 LEU A CA 1
ATOM 1840 C C . LEU A 1 239 ? 4.235 19.156 -14.924 1.00 95.12 239 LEU A C 1
ATOM 1842 O O . LEU A 1 239 ? 5.452 19.331 -14.994 1.00 95.12 239 LEU A O 1
ATOM 1846 N N . GLU A 1 240 ? 3.632 18.937 -13.755 1.00 95.06 240 GLU A N 1
ATOM 1847 C CA . GLU A 1 240 ? 4.388 18.751 -12.509 1.00 95.06 240 GLU A CA 1
ATOM 1848 C C . GLU A 1 240 ? 5.229 17.465 -12.571 1.00 95.06 240 GLU A C 1
ATOM 1850 O O . GLU A 1 240 ? 6.428 17.490 -12.275 1.00 95.06 240 GLU A O 1
ATOM 1855 N N . CYS A 1 241 ? 4.649 16.366 -13.063 1.00 94.88 241 CYS A N 1
ATOM 1856 C CA . CYS A 1 241 ? 5.338 15.086 -13.244 1.00 94.88 241 CYS A CA 1
ATOM 1857 C C . CYS A 1 241 ? 6.509 15.155 -14.242 1.00 94.88 241 CYS A C 1
ATOM 1859 O O . CYS A 1 241 ? 7.438 14.353 -14.149 1.00 94.88 241 CYS A O 1
ATOM 1861 N N . ASP A 1 242 ? 6.541 16.117 -15.170 1.00 94.50 242 ASP A N 1
ATOM 1862 C CA . ASP A 1 242 ? 7.679 16.326 -16.080 1.00 94.50 242 ASP A CA 1
ATOM 1863 C C . ASP A 1 242 ? 8.966 16.757 -15.362 1.00 94.50 242 AS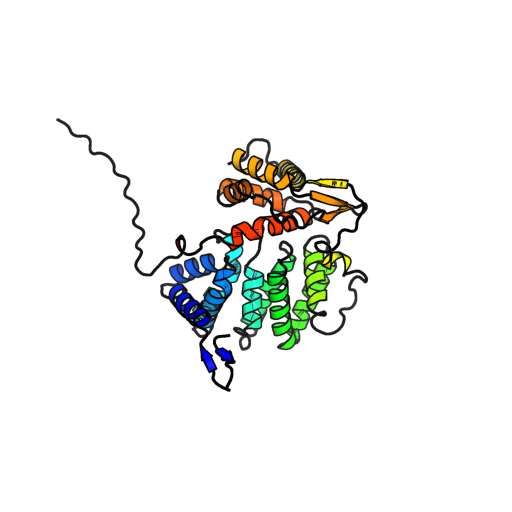P A C 1
ATOM 1865 O O . ASP A 1 242 ? 10.057 16.698 -15.944 1.00 94.50 242 ASP A O 1
ATOM 1869 N N . ARG A 1 243 ? 8.864 17.187 -14.099 1.00 92.25 243 ARG A N 1
ATOM 1870 C CA . ARG A 1 243 ? 10.012 17.499 -13.236 1.00 92.25 243 ARG A CA 1
ATOM 1871 C C . ARG A 1 243 ? 10.652 16.244 -12.640 1.00 92.25 243 ARG A C 1
ATOM 1873 O O . ARG A 1 243 ? 11.798 16.309 -12.193 1.00 92.25 243 ARG A O 1
ATOM 1880 N N . LEU A 1 244 ? 9.945 15.114 -12.646 1.00 92.38 244 LEU A N 1
ATOM 1881 C CA . LEU A 1 244 ? 10.472 13.820 -12.230 1.00 92.38 244 LEU A CA 1
ATOM 1882 C C . LEU A 1 244 ? 11.217 13.180 -13.407 1.00 92.38 244 LEU A C 1
ATOM 1884 O O . LEU A 1 244 ? 10.657 12.951 -14.481 1.00 92.38 244 LEU A O 1
ATOM 1888 N N . MET A 1 245 ? 12.507 12.919 -13.199 1.00 91.25 245 MET A N 1
ATOM 1889 C CA . MET A 1 245 ? 13.421 12.446 -14.235 1.00 91.25 245 MET A CA 1
ATOM 1890 C C . MET A 1 245 ? 13.920 11.037 -13.923 1.00 91.25 245 MET A C 1
ATOM 1892 O O . MET A 1 245 ? 14.463 10.776 -12.848 1.00 91.25 245 MET A O 1
ATOM 1896 N N . LEU A 1 246 ? 13.826 10.168 -14.922 1.00 91.75 246 LEU A N 1
ATOM 1897 C CA . LEU A 1 246 ? 14.377 8.819 -14.926 1.00 91.75 246 LEU A CA 1
ATOM 1898 C C . LEU A 1 246 ? 15.460 8.693 -16.006 1.00 91.75 246 LEU A C 1
ATOM 1900 O O . LEU A 1 246 ? 15.604 9.551 -16.884 1.00 91.75 246 LEU A O 1
ATOM 1904 N N . ARG A 1 247 ? 16.242 7.618 -15.946 1.00 90.94 247 ARG A N 1
ATOM 1905 C CA . ARG A 1 247 ? 17.170 7.190 -16.996 1.00 90.94 247 ARG A CA 1
ATOM 1906 C C . ARG A 1 247 ? 16.765 5.825 -17.507 1.00 90.94 247 ARG A C 1
ATOM 1908 O O . ARG A 1 247 ? 16.678 4.896 -16.716 1.00 90.94 247 ARG A O 1
ATOM 1915 N N . ARG A 1 248 ? 16.591 5.721 -18.821 1.00 90.38 248 ARG A N 1
ATOM 1916 C CA . ARG A 1 248 ? 16.431 4.451 -19.525 1.00 90.38 248 ARG A CA 1
ATOM 1917 C C . ARG A 1 248 ? 17.803 3.902 -19.893 1.00 90.38 248 ARG A C 1
ATOM 1919 O O . ARG A 1 248 ? 18.571 4.587 -20.577 1.00 90.38 248 ARG A O 1
ATOM 1926 N N . THR A 1 249 ? 18.122 2.715 -19.395 1.00 86.44 249 THR A N 1
ATOM 1927 C CA . THR A 1 249 ? 19.386 2.017 -19.667 1.00 86.44 249 THR A CA 1
ATOM 1928 C C . THR A 1 249 ? 19.358 1.333 -21.034 1.00 86.44 249 THR A C 1
ATOM 1930 O O . THR A 1 249 ? 18.332 1.286 -21.709 1.00 86.44 249 THR A O 1
ATOM 1933 N N . ALA A 1 250 ? 20.492 0.761 -21.447 1.00 83.56 250 ALA A N 1
ATOM 1934 C CA . ALA A 1 250 ? 20.555 -0.089 -22.638 1.00 83.56 250 ALA A CA 1
ATOM 1935 C C . ALA A 1 250 ? 19.739 -1.392 -22.501 1.00 83.56 250 ALA A C 1
ATOM 1937 O O . ALA A 1 250 ? 19.354 -1.970 -23.512 1.00 83.56 250 ALA A O 1
ATOM 1938 N N . SER A 1 251 ? 19.473 -1.838 -21.269 1.00 79.56 251 SER A N 1
ATOM 1939 C CA . SER A 1 251 ? 18.601 -2.978 -20.955 1.00 79.56 251 SER A CA 1
ATOM 1940 C C . SER A 1 251 ? 17.117 -2.603 -20.865 1.00 79.56 251 SER A C 1
ATOM 1942 O O . SER A 1 251 ? 16.314 -3.443 -20.484 1.00 79.56 251 SER A O 1
ATOM 1944 N N . ASP A 1 252 ? 16.761 -1.367 -21.234 1.00 82.12 252 ASP A N 1
ATOM 1945 C CA . ASP A 1 252 ? 15.404 -0.804 -21.167 1.00 82.12 252 ASP A CA 1
ATOM 1946 C C . ASP A 1 252 ? 14.834 -0.642 -19.743 1.00 82.12 252 ASP A C 1
ATOM 1948 O O . ASP A 1 252 ? 13.651 -0.363 -19.561 1.00 82.12 252 ASP A O 1
ATOM 1952 N N . ASP A 1 253 ? 15.688 -0.728 -18.720 1.00 80.81 253 ASP A N 1
ATOM 1953 C CA . ASP A 1 253 ? 15.298 -0.484 -17.332 1.00 80.81 253 ASP A CA 1
ATOM 1954 C C . ASP A 1 253 ? 15.234 1.019 -17.042 1.00 80.81 253 ASP A C 1
ATOM 1956 O O . ASP A 1 253 ? 16.088 1.795 -17.492 1.00 80.81 253 ASP A O 1
ATOM 1960 N N . LEU A 1 254 ? 14.261 1.440 -16.232 1.00 86.50 254 LEU A N 1
ATOM 1961 C CA . LEU A 1 254 ? 14.177 2.811 -15.734 1.00 86.50 254 LEU A CA 1
ATOM 1962 C C . LEU A 1 254 ? 14.801 2.956 -14.347 1.00 86.50 254 LEU A C 1
ATOM 1964 O O . LEU A 1 254 ? 14.430 2.266 -13.405 1.00 86.50 254 LEU A O 1
ATOM 1968 N N . TRP A 1 255 ? 15.701 3.928 -14.219 1.00 85.19 255 TRP A N 1
ATOM 1969 C CA . TRP A 1 255 ? 16.410 4.246 -12.981 1.00 85.19 255 TRP A CA 1
ATOM 1970 C C . TRP A 1 255 ? 16.175 5.683 -12.551 1.00 85.19 255 TRP A C 1
ATOM 1972 O O . TRP A 1 255 ? 16.080 6.589 -13.382 1.00 85.19 255 TRP A O 1
ATOM 1982 N N . SER A 1 256 ? 16.132 5.910 -11.241 1.00 82.56 256 SER A N 1
ATOM 1983 C CA . SER A 1 256 ? 15.940 7.249 -10.694 1.00 82.56 256 SER A CA 1
ATOM 1984 C C . SER A 1 256 ? 17.148 8.156 -10.965 1.00 82.56 256 SER A C 1
ATOM 1986 O O . SER A 1 256 ? 18.300 7.769 -10.775 1.00 82.56 256 SER A O 1
ATOM 1988 N N . VAL A 1 257 ? 16.906 9.381 -11.450 1.00 81.88 257 VAL A N 1
ATOM 1989 C CA . VAL A 1 257 ? 17.955 10.422 -11.537 1.00 81.88 257 VAL A CA 1
ATOM 1990 C C . VAL A 1 257 ? 18.038 11.201 -10.224 1.00 81.88 257 VAL A C 1
ATOM 1992 O O . VAL A 1 257 ? 19.098 11.704 -9.853 1.00 81.88 257 VAL A O 1
ATOM 1995 N N . SER A 1 258 ? 16.913 11.307 -9.522 1.00 72.75 258 SER A N 1
ATOM 1996 C CA . SER A 1 258 ? 16.770 11.953 -8.223 1.00 72.75 258 SER A CA 1
ATOM 1997 C C . SER A 1 258 ? 15.778 11.173 -7.362 1.00 72.75 258 SER A C 1
ATOM 1999 O O . SER A 1 258 ? 15.010 10.356 -7.865 1.00 72.75 258 SER A O 1
ATOM 2001 N N . SER A 1 259 ? 15.753 11.471 -6.065 1.00 68.38 259 SER A N 1
ATOM 2002 C CA . SER A 1 259 ? 14.806 10.877 -5.116 1.00 68.38 259 SER A CA 1
ATOM 2003 C C . SER A 1 259 ? 13.353 11.335 -5.311 1.00 68.38 259 SER A C 1
ATOM 2005 O O . SER A 1 259 ? 12.476 10.844 -4.608 1.00 68.38 259 SER A O 1
ATOM 2007 N N . GLY A 1 260 ? 13.090 12.297 -6.208 1.00 68.62 260 GLY A N 1
ATOM 2008 C CA . GLY A 1 260 ? 11.767 12.909 -6.398 1.00 68.62 260 GLY A CA 1
ATOM 2009 C C . GLY A 1 260 ? 11.319 13.844 -5.263 1.00 68.62 260 GLY A C 1
ATOM 2010 O O . GLY A 1 260 ? 10.262 14.458 -5.365 1.00 68.62 260 GLY A O 1
ATOM 2011 N N . GLN A 1 261 ? 12.116 13.991 -4.198 1.00 71.94 261 GLN A N 1
ATOM 2012 C CA . GLN A 1 261 ? 11.772 14.827 -3.046 1.00 71.94 261 GLN A CA 1
ATOM 2013 C C . GLN A 1 261 ? 11.723 16.319 -3.402 1.00 71.94 261 GLN A C 1
ATOM 2015 O O . GLN A 1 261 ? 12.554 16.823 -4.159 1.00 71.94 261 GLN A O 1
ATOM 2020 N N . GLY A 1 262 ? 10.765 17.037 -2.806 1.00 74.25 262 GLY A N 1
ATOM 2021 C CA . GLY A 1 262 ? 10.603 18.484 -2.986 1.00 74.25 262 GLY A CA 1
ATOM 2022 C C . GLY A 1 262 ? 9.851 18.889 -4.257 1.00 74.25 262 GLY A C 1
ATOM 2023 O O . GLY A 1 262 ? 9.896 20.060 -4.638 1.00 74.25 262 GLY A O 1
ATOM 2024 N N . LEU A 1 263 ? 9.174 17.946 -4.921 1.00 84.56 263 LEU A N 1
ATOM 2025 C CA . LEU A 1 263 ? 8.224 18.274 -5.975 1.00 84.56 263 LEU A CA 1
ATOM 2026 C C . LEU A 1 263 ? 7.028 19.027 -5.375 1.00 84.56 263 LEU A C 1
ATOM 2028 O O . LEU A 1 263 ? 6.402 18.558 -4.426 1.00 84.56 263 LEU A O 1
ATOM 2032 N N . ASP A 1 264 ? 6.705 20.183 -5.951 1.00 88.69 264 ASP A N 1
ATOM 2033 C CA . ASP A 1 264 ? 5.405 20.812 -5.728 1.00 88.69 264 ASP A CA 1
ATOM 2034 C C . ASP A 1 264 ? 4.357 19.993 -6.483 1.00 88.69 264 ASP A C 1
ATOM 2036 O O . ASP A 1 264 ? 4.405 19.925 -7.711 1.00 88.69 264 ASP A O 1
ATOM 2040 N N . CYS A 1 265 ? 3.494 19.316 -5.729 1.00 91.62 265 CYS A N 1
ATOM 2041 C CA . CYS A 1 265 ? 2.488 18.392 -6.244 1.00 91.62 265 CYS A CA 1
ATOM 2042 C C . CYS A 1 265 ? 1.075 18.978 -6.120 1.00 91.62 265 CYS A C 1
ATOM 2044 O O . CYS A 1 265 ? 0.131 18.220 -5.913 1.00 91.62 265 CYS A O 1
ATOM 2046 N N . ALA A 1 266 ? 0.911 20.305 -6.127 1.00 93.44 266 ALA A N 1
ATOM 2047 C CA . ALA A 1 266 ? -0.397 20.930 -5.939 1.00 93.44 266 ALA A CA 1
ATOM 2048 C C . ALA A 1 266 ? -1.413 20.499 -7.012 1.00 93.44 266 ALA A C 1
ATOM 2050 O O . ALA A 1 266 ? -2.534 20.124 -6.674 1.00 93.44 266 ALA A O 1
ATOM 2051 N N . GLY A 1 267 ? -1.022 20.506 -8.288 1.00 94.50 267 GLY A N 1
ATOM 2052 C CA . GLY A 1 267 ? -1.851 20.051 -9.401 1.00 94.50 267 GLY A CA 1
ATOM 2053 C C . GLY A 1 267 ? -2.095 18.546 -9.374 1.00 94.50 267 GLY A C 1
ATOM 2054 O O . GLY A 1 267 ? -3.221 18.111 -9.595 1.00 94.50 267 GLY A O 1
ATOM 2055 N N . LEU A 1 268 ? -1.080 17.748 -9.032 1.00 94.81 268 LEU A N 1
ATOM 2056 C CA . LEU A 1 268 ? -1.249 16.308 -8.823 1.00 94.81 268 LEU A CA 1
ATOM 2057 C C . LEU A 1 268 ? -2.216 16.001 -7.668 1.00 94.81 268 LEU A C 1
ATOM 2059 O O . LEU A 1 268 ? -3.064 15.125 -7.796 1.00 94.81 268 LEU A O 1
ATOM 2063 N N . HIS A 1 269 ? -2.122 16.730 -6.555 1.00 93.81 269 HIS A N 1
ATOM 2064 C CA . HIS A 1 269 ? -3.023 16.588 -5.413 1.00 93.81 269 HIS A CA 1
ATOM 2065 C C . HIS A 1 269 ? -4.460 16.971 -5.775 1.00 93.81 269 HIS A C 1
ATOM 2067 O O . HIS A 1 269 ? -5.396 16.276 -5.391 1.00 93.81 269 HIS A O 1
ATOM 2073 N N . GLU A 1 270 ? -4.642 18.063 -6.520 1.00 94.06 270 GLU A N 1
ATOM 2074 C CA . GLU A 1 270 ? -5.950 18.490 -7.020 1.00 94.06 270 GLU A CA 1
ATOM 2075 C C . GLU A 1 270 ? -6.557 17.424 -7.944 1.00 94.06 270 GLU A C 1
ATOM 2077 O O . GLU A 1 270 ? -7.697 17.017 -7.741 1.00 94.06 270 GLU A O 1
ATOM 2082 N N . ALA A 1 271 ? -5.769 16.891 -8.884 1.00 94.50 271 ALA A N 1
ATOM 2083 C CA . ALA A 1 271 ? -6.207 15.845 -9.803 1.00 94.50 271 ALA A CA 1
ATOM 2084 C C . ALA A 1 271 ? -6.548 14.519 -9.098 1.00 94.50 271 ALA A C 1
ATOM 2086 O O . ALA A 1 271 ? -7.515 13.870 -9.468 1.00 94.50 271 ALA A O 1
ATOM 2087 N N . LEU A 1 272 ? -5.796 14.110 -8.071 1.00 92.75 272 LEU A N 1
ATOM 2088 C CA . LEU A 1 272 ? -6.082 12.875 -7.325 1.00 92.75 272 LEU A CA 1
ATOM 2089 C C . LEU A 1 272 ? -7.280 12.998 -6.369 1.00 92.75 272 LEU A C 1
ATOM 2091 O O . LEU A 1 272 ? -7.832 11.978 -5.966 1.00 92.75 272 LEU A O 1
ATOM 2095 N N . ASN A 1 273 ? -7.674 14.216 -5.984 1.00 90.88 273 ASN A N 1
ATOM 2096 C CA . ASN A 1 273 ? -8.893 14.450 -5.200 1.00 90.88 273 ASN A CA 1
ATOM 2097 C C . ASN A 1 273 ? -10.137 14.660 -6.076 1.00 90.88 273 ASN A C 1
ATOM 2099 O O . ASN A 1 273 ? -11.256 14.564 -5.569 1.00 90.88 273 ASN A O 1
ATOM 2103 N N . ASP A 1 274 ? -9.962 14.957 -7.364 1.00 93.12 274 ASP A N 1
ATOM 2104 C CA . ASP A 1 274 ? -11.052 14.980 -8.331 1.00 93.12 274 ASP A CA 1
ATOM 2105 C C . ASP A 1 274 ? -11.339 13.560 -8.834 1.00 93.12 274 ASP A C 1
ATOM 2107 O O . ASP A 1 274 ? -10.445 12.846 -9.282 1.00 93.12 274 ASP A O 1
ATOM 2111 N N . ARG A 1 275 ? -12.604 13.134 -8.752 1.00 91.19 275 ARG A N 1
ATOM 2112 C CA . ARG A 1 275 ? -12.994 11.750 -9.056 1.00 91.19 275 ARG A CA 1
ATOM 2113 C C . ARG A 1 275 ? -12.662 11.359 -10.495 1.00 91.19 275 ARG A C 1
ATOM 2115 O O . ARG A 1 275 ? -12.184 10.250 -10.722 1.00 91.19 275 ARG A O 1
ATOM 2122 N N . ASP A 1 276 ? -12.938 12.239 -11.450 1.00 92.50 276 ASP A N 1
ATOM 2123 C CA . ASP A 1 276 ? -12.770 11.923 -12.865 1.00 92.50 276 ASP A CA 1
ATOM 2124 C C . ASP A 1 276 ? -11.287 11.961 -13.253 1.00 92.50 276 ASP A C 1
ATOM 2126 O O . ASP A 1 276 ? -10.797 11.053 -13.928 1.00 92.50 276 ASP A O 1
ATOM 2130 N N . ALA A 1 277 ? -10.543 12.960 -12.770 1.00 93.62 277 ALA A N 1
ATOM 2131 C CA . ALA A 1 277 ? -9.106 13.049 -12.997 1.00 93.62 277 ALA A CA 1
ATOM 2132 C C . ALA A 1 277 ? -8.330 11.892 -12.348 1.00 93.62 277 ALA A C 1
ATOM 2134 O O . ALA A 1 277 ? -7.403 11.364 -12.968 1.00 93.62 277 ALA A O 1
ATOM 2135 N N . ALA A 1 278 ? -8.721 11.456 -11.146 1.00 92.69 278 ALA A N 1
ATOM 2136 C CA . ALA A 1 278 ? -8.108 10.320 -10.464 1.00 92.69 278 ALA A CA 1
ATOM 2137 C C . ALA A 1 278 ? -8.244 9.023 -11.275 1.00 92.69 278 ALA A C 1
ATOM 2139 O O . ALA A 1 278 ? -7.250 8.321 -11.455 1.00 92.69 278 ALA A O 1
ATOM 2140 N N . VAL A 1 279 ? -9.430 8.747 -11.833 1.00 91.88 279 VAL A N 1
ATOM 2141 C CA . VAL A 1 279 ? -9.671 7.568 -12.687 1.00 91.88 279 VAL A CA 1
ATOM 2142 C C . VAL A 1 279 ? -8.795 7.602 -13.941 1.00 91.88 279 VAL A C 1
ATOM 2144 O O . VAL A 1 279 ? -8.234 6.582 -14.338 1.00 91.88 279 VAL A O 1
ATOM 2147 N N . VAL A 1 280 ? -8.630 8.771 -14.568 1.00 93.50 280 VAL A N 1
ATOM 2148 C CA . VAL A 1 280 ? -7.771 8.897 -15.758 1.00 93.50 280 VAL A CA 1
ATOM 2149 C C . VAL A 1 280 ? -6.290 8.722 -15.402 1.00 93.50 280 VAL A C 1
ATOM 2151 O O . VAL A 1 280 ? -5.557 8.058 -16.136 1.00 93.50 280 VAL A O 1
ATOM 2154 N N . LEU A 1 281 ? -5.835 9.270 -14.272 1.00 93.81 281 LEU A N 1
ATOM 2155 C CA . LEU A 1 281 ? -4.467 9.056 -13.789 1.00 93.81 281 LEU A CA 1
ATOM 2156 C C . LEU A 1 281 ? -4.213 7.590 -13.428 1.00 93.81 281 LEU A C 1
ATOM 2158 O O . LEU A 1 281 ? -3.148 7.063 -13.745 1.00 93.81 281 LEU A O 1
ATOM 2162 N N . GLU A 1 282 ? -5.175 6.916 -12.804 1.00 92.62 282 GLU A N 1
ATOM 2163 C CA . GLU A 1 282 ? -5.094 5.485 -12.515 1.00 92.62 282 GLU A CA 1
ATOM 2164 C C . GLU A 1 282 ? -4.982 4.664 -13.803 1.00 92.62 282 GLU A C 1
ATOM 2166 O O . GLU A 1 282 ? -4.058 3.860 -13.929 1.00 92.62 282 GLU A O 1
ATOM 2171 N N . LEU A 1 283 ? -5.810 4.961 -14.809 1.00 92.50 283 LEU A N 1
ATOM 2172 C CA . LEU A 1 283 ? -5.707 4.348 -16.134 1.00 92.50 283 LEU A CA 1
ATOM 2173 C C . LEU A 1 283 ? -4.317 4.563 -16.757 1.00 92.50 283 LEU A C 1
ATOM 2175 O O . LEU A 1 283 ? -3.737 3.623 -17.298 1.00 92.50 283 LEU A O 1
ATOM 2179 N N . ALA A 1 284 ? -3.751 5.770 -16.660 1.00 94.00 284 ALA A N 1
ATOM 2180 C CA . ALA A 1 284 ? -2.396 6.047 -17.145 1.00 94.00 284 ALA A CA 1
ATOM 2181 C C . ALA A 1 284 ? -1.350 5.158 -16.453 1.00 94.00 284 ALA A C 1
ATOM 2183 O O . ALA A 1 284 ? -0.457 4.618 -17.104 1.00 94.00 284 ALA A O 1
ATOM 2184 N N . LEU A 1 285 ? -1.467 4.989 -15.133 1.00 93.31 285 LEU A N 1
ATOM 2185 C CA . LEU A 1 285 ? -0.553 4.176 -14.331 1.00 93.31 285 LEU A CA 1
ATOM 2186 C C . LEU A 1 285 ? -0.683 2.680 -14.629 1.00 93.31 285 LEU A C 1
ATOM 2188 O O . LEU A 1 285 ? 0.328 1.978 -14.634 1.00 93.31 285 LEU A O 1
ATOM 2192 N N . GLU A 1 286 ? -1.895 2.191 -14.888 1.00 91.56 286 GLU A N 1
ATOM 2193 C CA . GLU A 1 286 ? -2.153 0.804 -15.289 1.00 91.56 286 GLU A CA 1
ATOM 2194 C C . GLU A 1 286 ? -1.623 0.483 -16.689 1.00 91.56 286 GLU A C 1
ATOM 2196 O O . GLU A 1 286 ? -1.253 -0.658 -16.968 1.00 91.56 286 GLU A O 1
ATOM 2201 N N . LYS A 1 287 ? -1.583 1.484 -17.575 1.00 92.62 287 LYS A N 1
ATOM 2202 C CA . LYS A 1 287 ? -1.119 1.343 -18.961 1.00 92.62 287 LYS A CA 1
ATOM 2203 C C . LYS A 1 287 ? 0.379 1.553 -19.136 1.00 92.62 287 LYS A C 1
ATOM 2205 O O . LYS A 1 287 ? 0.886 1.367 -20.238 1.00 92.62 287 LYS A O 1
ATOM 2210 N N . LEU A 1 288 ? 1.109 1.876 -18.068 1.00 91.69 288 LEU A N 1
ATOM 2211 C CA . LEU A 1 288 ? 2.568 1.879 -18.112 1.00 91.69 288 LEU A CA 1
ATOM 2212 C C . LEU A 1 288 ? 3.092 0.500 -18.523 1.00 91.69 288 LEU A C 1
ATOM 2214 O O . LEU A 1 288 ? 2.663 -0.539 -18.017 1.00 91.69 288 LEU A O 1
ATOM 2218 N N . ARG A 1 289 ? 4.083 0.490 -19.418 1.00 89.31 289 ARG A N 1
ATOM 2219 C CA . ARG A 1 289 ? 4.756 -0.746 -19.823 1.00 89.31 289 ARG A CA 1
ATOM 2220 C C . ARG A 1 289 ? 5.416 -1.407 -18.607 1.00 89.31 289 ARG A C 1
ATOM 2222 O O . ARG A 1 289 ? 5.889 -0.697 -17.718 1.00 89.31 289 ARG A O 1
ATOM 2229 N N . PRO A 1 290 ? 5.577 -2.743 -18.587 1.00 84.25 290 PRO A N 1
ATOM 2230 C CA . PRO A 1 290 ? 6.230 -3.435 -17.475 1.00 84.25 290 PRO A CA 1
ATOM 2231 C C . PRO A 1 290 ? 7.630 -2.908 -17.123 1.00 84.25 290 PRO A C 1
ATOM 2233 O O . PRO A 1 290 ? 7.997 -2.944 -15.955 1.00 84.25 290 PRO A O 1
ATOM 2236 N N . GLY A 1 291 ? 8.393 -2.393 -18.098 1.00 85.12 291 GLY A N 1
ATOM 2237 C CA . GLY A 1 291 ? 9.705 -1.757 -17.885 1.00 85.12 291 GLY A CA 1
ATOM 2238 C C . GLY A 1 291 ? 9.645 -0.325 -17.332 1.00 85.12 291 GLY A C 1
ATOM 2239 O O . GLY A 1 291 ? 10.624 0.166 -16.774 1.00 85.12 291 GLY A O 1
ATOM 2240 N N . ASP A 1 292 ? 8.482 0.329 -17.403 1.00 90.12 292 ASP A N 1
ATOM 2241 C CA . ASP A 1 292 ? 8.278 1.716 -16.970 1.00 90.12 292 ASP A CA 1
ATOM 2242 C C . ASP A 1 292 ? 7.765 1.835 -15.525 1.00 90.12 292 ASP A C 1
ATOM 2244 O O . ASP A 1 292 ? 7.450 2.922 -15.041 1.00 90.12 292 ASP A O 1
ATOM 2248 N N . TRP A 1 293 ? 7.727 0.720 -14.798 1.00 88.81 293 TRP A N 1
ATOM 2249 C CA . TRP A 1 293 ? 7.226 0.615 -13.426 1.00 88.81 293 TRP A CA 1
ATOM 2250 C C . TRP A 1 293 ? 7.868 1.602 -12.432 1.00 88.81 293 TRP A C 1
ATOM 2252 O O . TRP A 1 293 ? 7.228 2.033 -11.463 1.00 88.81 293 TRP A O 1
ATOM 2262 N N . ALA A 1 294 ? 9.124 1.996 -12.671 1.00 90.00 294 ALA A N 1
ATOM 2263 C CA . ALA A 1 294 ? 9.833 2.963 -11.840 1.00 90.00 294 ALA A CA 1
ATOM 2264 C C . ALA A 1 294 ? 9.178 4.355 -11.883 1.00 90.00 294 ALA A C 1
ATOM 2266 O O . ALA A 1 294 ? 9.310 5.109 -10.923 1.00 90.00 294 ALA A O 1
ATOM 2267 N N . ALA A 1 295 ? 8.429 4.689 -12.942 1.00 92.25 295 ALA A N 1
ATOM 2268 C CA . ALA A 1 295 ? 7.674 5.938 -13.046 1.00 92.25 295 ALA A CA 1
ATOM 2269 C 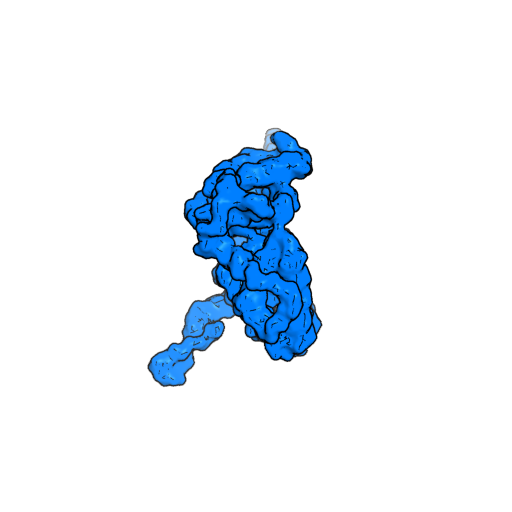C . ALA A 1 295 ? 6.567 6.027 -11.990 1.00 92.25 295 ALA A C 1
ATOM 2271 O O . ALA A 1 295 ? 6.516 7.005 -11.244 1.00 92.25 295 ALA A O 1
ATOM 2272 N N . ARG A 1 296 ? 5.754 4.970 -11.853 1.00 92.44 296 ARG A N 1
ATOM 2273 C CA . ARG A 1 296 ? 4.722 4.866 -10.807 1.00 92.44 296 ARG A CA 1
ATOM 2274 C C . ARG A 1 296 ? 5.333 4.960 -9.411 1.00 92.44 296 ARG A C 1
ATOM 2276 O O . ARG A 1 296 ? 4.836 5.701 -8.571 1.00 92.44 296 ARG A O 1
ATOM 2283 N N . SER A 1 297 ? 6.440 4.254 -9.183 1.00 89.44 297 SER A N 1
ATOM 2284 C CA . SER A 1 297 ? 7.124 4.271 -7.883 1.00 89.44 297 SER A CA 1
ATOM 2285 C C . SER A 1 297 ? 7.761 5.636 -7.584 1.00 89.44 297 SER A C 1
ATOM 2287 O O . SER A 1 297 ? 7.664 6.120 -6.464 1.00 89.44 297 SER A O 1
ATOM 2289 N N . MET A 1 298 ? 8.353 6.317 -8.571 1.00 90.38 298 MET A N 1
ATOM 2290 C CA . MET A 1 298 ? 8.905 7.667 -8.387 1.00 90.38 298 MET A CA 1
ATOM 2291 C C . MET A 1 298 ? 7.809 8.686 -8.067 1.00 90.38 298 MET A C 1
ATOM 2293 O O . MET A 1 298 ? 8.001 9.539 -7.202 1.00 90.38 298 MET A O 1
ATOM 2297 N N . LEU A 1 299 ? 6.666 8.588 -8.751 1.00 92.38 299 LEU A N 1
ATOM 2298 C CA . LEU A 1 299 ? 5.508 9.441 -8.509 1.00 92.38 299 LEU A CA 1
ATOM 2299 C C . LEU A 1 299 ? 4.948 9.237 -7.097 1.00 92.38 299 LEU A C 1
ATOM 2301 O O . LEU A 1 299 ? 4.727 10.214 -6.386 1.00 92.38 299 LEU A O 1
ATOM 2305 N N . ALA A 1 300 ? 4.802 7.980 -6.670 1.00 90.44 300 ALA A N 1
ATOM 2306 C CA . ALA A 1 300 ? 4.399 7.625 -5.313 1.00 90.44 300 ALA A CA 1
ATOM 2307 C C . ALA A 1 300 ? 5.313 8.265 -4.257 1.00 90.44 300 ALA A C 1
ATOM 2309 O O . ALA A 1 300 ? 4.831 8.960 -3.363 1.00 90.44 300 ALA A O 1
ATOM 2310 N N . ARG A 1 301 ? 6.636 8.117 -4.419 1.00 88.81 301 ARG A N 1
ATOM 2311 C CA . ARG A 1 301 ? 7.631 8.692 -3.501 1.00 88.81 301 ARG A CA 1
ATOM 2312 C C . ARG A 1 301 ? 7.597 10.219 -3.458 1.00 88.81 301 ARG A C 1
ATOM 2314 O O . ARG A 1 301 ? 7.744 10.823 -2.398 1.00 88.81 301 ARG A O 1
ATOM 2321 N N . ALA A 1 302 ? 7.412 10.858 -4.612 1.00 89.94 302 ALA A N 1
ATOM 2322 C CA . ALA A 1 302 ? 7.324 12.313 -4.705 1.00 89.94 302 ALA A CA 1
ATOM 2323 C C . ALA A 1 302 ? 6.050 12.859 -4.038 1.00 89.94 302 ALA A C 1
ATOM 2325 O O . ALA A 1 302 ? 6.096 13.905 -3.393 1.00 89.94 302 ALA A O 1
ATOM 2326 N N . TYR A 1 303 ? 4.934 12.137 -4.168 1.00 90.38 303 TYR A N 1
ATOM 2327 C CA . TYR A 1 303 ? 3.630 12.540 -3.646 1.00 90.38 303 TYR A CA 1
ATOM 2328 C C . TYR A 1 303 ? 3.437 12.218 -2.155 1.00 90.38 303 TYR A C 1
ATOM 2330 O O . TYR A 1 303 ? 2.706 12.927 -1.457 1.00 90.38 303 TYR A O 1
ATOM 2338 N N . TRP A 1 304 ? 4.128 11.197 -1.638 1.00 87.69 304 TRP A N 1
ATOM 2339 C CA . TRP A 1 304 ? 4.018 10.734 -0.252 1.00 87.69 304 TRP A CA 1
ATOM 2340 C C . TRP A 1 304 ? 4.034 11.853 0.810 1.00 87.69 304 TRP A C 1
ATOM 2342 O O . TRP A 1 304 ? 3.133 11.873 1.652 1.00 87.69 304 TRP A O 1
ATOM 2352 N N . PRO A 1 305 ? 4.960 12.839 0.787 1.00 87.31 305 PRO A N 1
ATOM 2353 C CA . PRO A 1 305 ? 5.003 13.892 1.804 1.00 87.31 305 PRO A CA 1
ATOM 2354 C C . PRO A 1 305 ? 3.761 14.790 1.844 1.00 87.31 305 PRO A C 1
ATOM 2356 O O . PRO A 1 305 ? 3.469 15.368 2.893 1.00 87.31 305 PRO A O 1
ATOM 2359 N N . VAL A 1 306 ? 3.057 14.934 0.716 1.00 87.94 306 VAL A N 1
ATOM 2360 C CA . VAL A 1 306 ? 1.820 15.720 0.619 1.00 87.94 306 VAL A CA 1
ATOM 2361 C C . VAL A 1 306 ? 0.682 14.953 1.273 1.00 87.94 306 VAL A C 1
ATOM 2363 O O . VAL A 1 306 ? 0.001 15.473 2.155 1.00 87.94 306 VAL A O 1
ATOM 2366 N N . VAL A 1 307 ? 0.512 13.690 0.888 1.00 84.81 307 VAL A N 1
ATOM 2367 C CA . VAL A 1 307 ? -0.638 12.898 1.321 1.00 84.81 307 VAL A CA 1
ATOM 2368 C C . VAL A 1 307 ? -0.502 12.397 2.761 1.00 84.81 307 VAL A C 1
ATOM 2370 O O . VAL A 1 307 ? -1.478 12.459 3.507 1.00 84.81 307 VAL A O 1
ATOM 2373 N N . ALA A 1 308 ? 0.706 12.039 3.212 1.00 83.81 308 ALA A N 1
ATOM 2374 C CA . ALA A 1 308 ? 0.959 11.560 4.574 1.00 83.81 308 ALA A CA 1
ATOM 2375 C C . ALA A 1 308 ? 0.574 12.582 5.659 1.00 83.81 308 ALA A C 1
ATOM 2377 O O . ALA A 1 308 ? 0.296 12.200 6.793 1.00 83.81 308 ALA A O 1
ATOM 2378 N N . ARG A 1 309 ? 0.533 13.876 5.313 1.00 81.94 309 ARG A N 1
ATOM 2379 C CA . ARG A 1 309 ? 0.175 14.986 6.212 1.00 81.94 309 ARG A CA 1
ATOM 2380 C C . ARG A 1 309 ? -1.288 15.419 6.106 1.00 81.94 309 ARG A C 1
ATOM 2382 O O . ARG A 1 309 ? -1.669 16.411 6.727 1.00 81.94 309 ARG A O 1
ATOM 2389 N N . SER A 1 310 ? -2.099 14.718 5.318 1.00 81.88 310 SER A N 1
ATOM 2390 C CA . SER A 1 310 ? -3.492 15.106 5.100 1.00 81.88 310 SER A CA 1
ATOM 2391 C C . SER A 1 310 ? -4.304 14.977 6.393 1.00 81.88 310 SER A C 1
ATOM 2393 O O . SER A 1 310 ? -4.208 13.958 7.084 1.00 81.88 310 SER A O 1
ATOM 2395 N N . PRO A 1 311 ? -5.113 15.990 6.755 1.00 84.75 311 PRO A N 1
ATOM 2396 C CA . PRO A 1 311 ? -5.940 15.921 7.947 1.00 84.75 311 PRO A CA 1
ATOM 2397 C C . PRO A 1 311 ? -7.056 14.889 7.762 1.00 84.75 311 PRO A C 1
ATOM 2399 O O . PRO A 1 311 ? -7.860 14.978 6.837 1.00 84.75 311 PRO A O 1
ATOM 2402 N N . VAL A 1 312 ? -7.120 13.931 8.686 1.00 86.12 312 VAL A N 1
ATOM 2403 C CA . VAL A 1 312 ? -8.145 12.873 8.693 1.00 86.12 312 VAL A CA 1
ATOM 2404 C C . VAL A 1 312 ? -9.368 13.278 9.522 1.00 86.12 312 VAL A C 1
ATOM 2406 O O . VAL A 1 312 ? -10.485 12.908 9.185 1.00 86.12 312 VAL A O 1
ATOM 2409 N N . GLY A 1 313 ? -9.176 14.096 10.565 1.00 85.38 313 GLY A N 1
ATOM 2410 C CA . GLY A 1 313 ? -10.222 14.490 11.520 1.00 85.38 313 GLY A CA 1
ATOM 2411 C C . GLY A 1 313 ? -11.542 14.967 10.891 1.00 85.38 313 GLY A C 1
ATOM 2412 O O . GLY A 1 313 ? -12.578 14.435 11.268 1.00 85.38 313 GLY A O 1
ATOM 2413 N N . PRO A 1 314 ? -11.536 15.879 9.896 1.00 87.69 314 PRO A N 1
ATOM 2414 C CA . PRO A 1 314 ? -12.763 16.349 9.239 1.00 87.69 314 PRO A CA 1
ATOM 2415 C C . PRO A 1 314 ? -13.548 15.280 8.462 1.00 87.69 314 PRO A C 1
ATOM 2417 O O . PRO A 1 314 ? -14.648 15.559 8.000 1.00 87.69 314 PRO A O 1
ATOM 2420 N N . ARG A 1 315 ? -12.966 14.094 8.249 1.00 88.06 315 ARG A N 1
ATOM 2421 C CA . ARG A 1 315 ? -13.580 12.967 7.532 1.00 88.06 315 ARG A CA 1
ATOM 2422 C C . ARG A 1 315 ? -14.095 11.881 8.482 1.00 88.06 315 ARG A C 1
ATOM 2424 O O . ARG A 1 315 ? -14.725 10.936 8.017 1.00 88.06 315 ARG A O 1
ATOM 2431 N N . LEU A 1 316 ? -13.790 11.979 9.777 1.00 90.44 316 LEU A N 1
ATOM 2432 C CA . LEU A 1 316 ? -14.281 11.041 10.782 1.00 90.44 316 LEU A CA 1
ATOM 2433 C C . LEU A 1 316 ? -15.716 11.385 11.140 1.00 90.44 316 LEU A C 1
ATOM 2435 O O . LEU A 1 316 ? -16.075 12.555 11.219 1.00 90.44 316 LEU A O 1
ATOM 2439 N N . HIS A 1 317 ? -16.512 10.354 11.375 1.00 90.31 317 HIS A N 1
ATOM 2440 C CA . HIS A 1 317 ? -17.885 10.503 11.824 1.00 90.31 317 HIS A CA 1
ATOM 2441 C C . HIS A 1 317 ? -17.976 10.123 13.300 1.00 90.31 317 HIS A C 1
ATOM 2443 O O . HIS A 1 317 ? -17.314 9.182 13.756 1.00 90.31 317 HIS A O 1
ATOM 2449 N N . THR A 1 318 ? -18.816 10.843 14.039 1.00 84.50 318 THR A N 1
ATOM 2450 C CA . THR A 1 318 ? -19.077 10.576 15.457 1.00 84.50 318 THR A CA 1
ATOM 2451 C C . THR A 1 318 ? -20.508 10.112 15.695 1.00 84.50 318 THR A C 1
ATOM 2453 O O . THR A 1 318 ? -21.442 10.473 14.974 1.00 84.50 318 THR A O 1
ATOM 2456 N N . THR A 1 319 ? -20.696 9.301 16.734 1.00 72.38 319 THR A N 1
ATOM 2457 C CA . THR A 1 319 ? -22.017 8.816 17.141 1.00 72.38 319 THR A CA 1
ATOM 2458 C C . THR A 1 319 ? -22.907 9.996 17.527 1.00 72.38 319 THR A C 1
ATOM 2460 O O . THR A 1 319 ? -22.704 10.631 18.560 1.00 72.38 319 THR A O 1
ATOM 2463 N N . GLY A 1 320 ? -23.891 10.302 16.675 1.00 61.66 320 GLY A N 1
ATOM 2464 C CA . GLY A 1 320 ? -24.829 11.417 16.854 1.00 61.66 320 GLY A CA 1
ATOM 2465 C C . GLY A 1 320 ? -24.821 12.467 15.737 1.00 61.66 320 GLY A C 1
ATOM 2466 O O . GLY A 1 320 ? -25.735 13.290 15.697 1.00 61.66 320 GLY A O 1
ATOM 2467 N N . GLU A 1 321 ? -23.870 12.430 14.798 1.00 56.28 321 GLU A N 1
ATOM 2468 C CA . GLU A 1 321 ? -23.930 13.245 13.578 1.00 56.28 321 GLU A CA 1
ATOM 2469 C C . GLU A 1 321 ? -24.952 12.655 12.596 1.00 56.28 321 GLU A C 1
ATOM 2471 O O . GLU A 1 321 ? -24.637 11.881 11.695 1.00 56.28 321 GLU A O 1
ATOM 2476 N N . GLN A 1 322 ? -26.225 13.023 12.763 1.00 41.16 322 GLN A N 1
ATOM 2477 C CA . GLN A 1 322 ? -27.179 12.918 11.665 1.00 41.16 322 GLN A CA 1
ATOM 2478 C C . GLN A 1 322 ? -26.713 13.837 10.534 1.00 41.16 322 GLN A C 1
ATOM 2480 O O . GLN A 1 322 ? -26.527 15.037 10.734 1.00 41.16 322 GLN A O 1
ATOM 2485 N N . VAL A 1 323 ? -26.556 13.267 9.338 1.00 42.22 323 VAL A N 1
ATOM 2486 C CA . VAL A 1 323 ? -26.344 14.001 8.089 1.00 42.22 323 VAL A CA 1
ATOM 2487 C C . VAL A 1 323 ? -27.472 15.022 7.945 1.00 42.22 323 VAL A C 1
ATOM 2489 O O . VAL A 1 323 ? -28.590 14.683 7.555 1.00 42.22 323 VAL A O 1
ATOM 2492 N N . CYS A 1 324 ? -27.193 16.284 8.271 1.00 31.06 324 CYS A N 1
ATOM 2493 C CA . CYS A 1 324 ? -28.040 17.404 7.893 1.00 31.06 324 CYS A CA 1
ATOM 2494 C C . CYS A 1 324 ? -27.988 17.519 6.368 1.00 31.06 324 CYS A C 1
ATOM 2496 O O . CYS A 1 324 ? -27.186 18.272 5.813 1.00 31.06 324 CYS A O 1
ATOM 2498 N N . VAL A 1 325 ? -28.834 16.749 5.681 1.00 36.66 325 VAL A N 1
ATOM 2499 C CA . VAL A 1 325 ? -29.158 16.982 4.276 1.00 36.66 325 VAL A CA 1
ATOM 2500 C C . VAL A 1 325 ? -29.671 18.413 4.209 1.00 36.66 325 VAL A C 1
ATOM 2502 O O . VAL A 1 325 ? -30.727 18.741 4.748 1.00 36.66 325 VAL A O 1
ATOM 2505 N N . SER A 1 326 ? -28.857 19.290 3.631 1.00 33.84 326 SER A N 1
ATOM 2506 C CA . SER A 1 326 ? -29.194 20.691 3.444 1.00 33.84 326 SER A CA 1
ATOM 2507 C C . SER A 1 326 ? -30.335 20.748 2.435 1.00 33.84 326 SER A C 1
ATOM 2509 O O . SER A 1 326 ? -30.118 20.618 1.231 1.00 33.84 326 SER A O 1
ATOM 2511 N N . ASP A 1 327 ? -31.556 20.877 2.945 1.00 31.59 327 ASP A N 1
ATOM 2512 C CA . ASP A 1 327 ? -32.749 21.123 2.150 1.00 31.59 327 ASP A CA 1
ATOM 2513 C C . ASP A 1 327 ? -32.526 22.430 1.377 1.00 31.59 327 ASP A C 1
ATOM 2515 O O . ASP A 1 327 ? -32.390 23.520 1.945 1.00 31.59 327 ASP A O 1
ATOM 2519 N N . THR A 1 328 ? -32.347 22.302 0.066 1.00 37.47 328 THR A N 1
ATOM 2520 C CA . THR A 1 328 ? -32.055 23.422 -0.823 1.00 37.47 328 THR A CA 1
ATOM 2521 C C . THR A 1 328 ? -33.331 24.236 -0.948 1.00 37.47 328 THR A C 1
ATOM 2523 O O . THR A 1 328 ? -34.291 23.840 -1.605 1.00 37.47 328 THR A O 1
ATOM 2526 N N . GLY A 1 329 ? -33.338 25.389 -0.279 1.00 32.47 329 GLY A N 1
ATOM 2527 C CA . GLY A 1 329 ? -34.455 26.320 -0.250 1.00 32.47 329 GLY A CA 1
ATOM 2528 C C . GLY A 1 329 ? -34.983 26.655 -1.645 1.00 32.47 329 GLY A C 1
ATOM 2529 O O . GLY A 1 329 ? -34.345 27.362 -2.424 1.00 32.47 329 GLY A O 1
ATOM 2530 N N . GLN A 1 330 ? -36.201 26.200 -1.927 1.00 32.94 330 GLN A N 1
ATOM 2531 C CA . GLN A 1 330 ? -37.033 26.730 -3.000 1.00 32.94 330 GLN A CA 1
ATOM 2532 C C . GLN A 1 330 ? -37.721 28.017 -2.511 1.00 32.94 330 GLN A C 1
ATOM 2534 O O . GLN A 1 330 ? -38.463 27.976 -1.524 1.00 32.94 330 GLN A O 1
ATOM 2539 N N . PRO A 1 331 ? -37.545 29.170 -3.181 1.00 35.56 331 PRO A N 1
ATOM 2540 C CA . PRO A 1 331 ? -38.282 30.372 -2.827 1.00 35.56 331 PRO A CA 1
ATOM 2541 C C . PRO A 1 331 ? -39.747 30.233 -3.264 1.00 35.56 331 PRO A C 1
ATOM 2543 O O . PRO A 1 331 ? -40.059 30.108 -4.452 1.00 35.56 331 PRO A O 1
ATOM 2546 N N . ARG A 1 332 ? -40.665 30.279 -2.290 1.00 35.03 332 ARG A N 1
ATOM 2547 C CA . ARG A 1 332 ? -42.110 30.388 -2.534 1.00 35.03 332 ARG A CA 1
ATOM 2548 C C . ARG A 1 332 ? -42.402 31.700 -3.265 1.00 35.03 332 ARG A C 1
ATOM 2550 O O . ARG A 1 332 ? -42.253 32.781 -2.699 1.00 35.03 332 ARG A O 1
ATOM 2557 N N . ARG A 1 333 ? -42.844 31.594 -4.520 1.00 35.47 333 ARG A N 1
ATOM 2558 C CA . ARG A 1 333 ? -43.477 32.690 -5.263 1.00 35.47 333 ARG A CA 1
ATOM 2559 C C . ARG A 1 333 ? -44.758 33.104 -4.541 1.00 35.47 333 ARG A C 1
ATOM 2561 O O . ARG A 1 333 ? -45.667 32.293 -4.390 1.00 35.47 333 ARG A O 1
ATOM 2568 N N . GLY A 1 334 ? -44.812 34.361 -4.115 1.00 35.41 334 GLY A N 1
ATOM 2569 C CA . GLY A 1 334 ? -46.055 35.024 -3.751 1.00 35.41 334 GLY A CA 1
ATOM 2570 C C . GLY A 1 334 ? -46.804 35.495 -4.996 1.00 35.41 334 GLY A C 1
ATOM 2571 O O . GLY A 1 334 ? -46.174 35.937 -5.955 1.00 35.41 334 GLY A O 1
ATOM 2572 N N . GLN A 1 335 ? -48.127 35.362 -4.958 1.00 32.81 335 GLN A N 1
ATOM 2573 C CA . GLN A 1 335 ? -49.153 36.238 -5.545 1.00 32.81 335 GLN A CA 1
ATOM 2574 C C . GLN A 1 335 ? -50.537 35.664 -5.174 1.00 32.81 335 GLN A C 1
ATOM 2576 O O . GLN A 1 335 ? -50.616 34.465 -4.882 1.00 32.81 335 GLN A O 1
ATOM 2581 N N . PRO A 1 336 ? -51.623 36.459 -5.186 1.00 43.31 336 PRO A N 1
ATOM 2582 C CA . PRO A 1 336 ? -51.767 37.806 -5.749 1.00 43.31 336 PRO A CA 1
ATOM 2583 C C . PRO A 1 336 ? -51.631 38.954 -4.747 1.00 43.31 336 PRO A C 1
ATOM 2585 O O . PRO A 1 336 ? -52.068 38.797 -3.585 1.00 43.31 336 PRO A O 1
#

pLDDT: mean 85.46, std 14.74, range [31.06, 98.06]

Organism: Mycobacterium simiae (NCBI:txid1784)

Foldseek 3Di:
DQWDDDPPRDTDGDPVLVVLLVLLVQCCPDDLVQVLLSLLLLLQAPVNLSSSLSNLLVLLVDDPVSVVSSLVSLVCSLPPYLHPVQLPRSSLLSLLVCLLVCSCVVPVVSLLSSLVSVLCCLVHFADDPVSLVSSLNSLLSQLVSDVVSLVVLLVSLLVQCPDFASSVLNSLLSCVVNVSSDDDDPPHDPPSVCSNCLLPDDDDDADKDF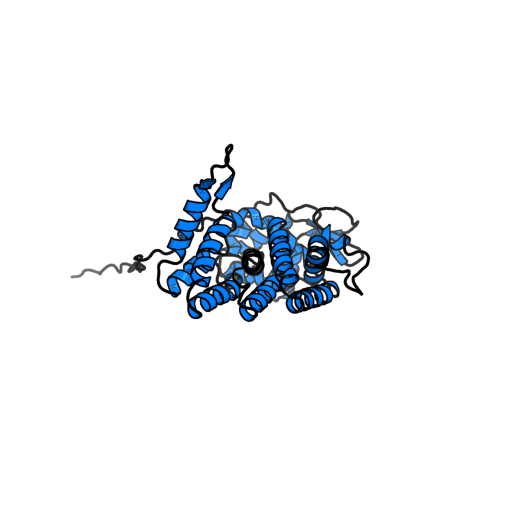LLVLLVVLLVVLVVDCDFPPNVLLVQQSVLSRVFIWGQHPVRATGGPHLLAPRPRVSVVVLSSDPRSVVSSSSSSVSRDRRRNVSSNSVSRNCCVVSNPDDSVVSRDGDPPDPPPPPDDDDDDDDD

Sequence (336 aa):
MLLAPDEGDTVSFDVRSLQELMAGCALIDGDDDLIRHNLITTAAGPHWRNTWLFAAGRLYTGGDHHRGLVLDIIDRCDELGHWPGCLYKTAPELAADMLDDGMAATRPNDERRLIEFVLRSVDGPVPEDEGLKAIVRGLRAAANNNADHRFMIRNTLRNAVNTSGVGQSVAANLLTYGQSFGSTIPGLPEDMHRFVDMWRYQHPTGTKVRVGQLLREALSEAGAGEDYPARALIERALLECDRLMLRRTASDDLWSVSSGQGLDCAGLHEALNDRDAAVVLELALEKLRPGDWAARSMLARAYWPVVARSPVGPRLHTTGEQVCVSDTGQPRRGQP

Radius of gyration: 22.51 Å; chains: 1; bounding box: 76×61×66 Å

Secondary structure (DSSP, 8-state):
--EEE-TTS-EEE-HHHHHHHHHHHHHTSS-HHHHHHHHHHHHT-GGGHHHHHHHHHHHHTS-HHHHHHHHHHHHHHHHHSSS-TTT---HHHHHHHHHHTTTTTT-HHHHHHHHHHHHGGGGSSPPPHHHHHHHHHHHHHHHHH-HHHHHHHHHHHHHHHTSSSHHHHHHHHHHHHTGGGSSPPTT--S--HHHHSTTT------EEEEHHHHHHHHHHHTT--S--TTHHHHHHHHHHHTT-EEEE-TTS-EEESS--TT---HHHHHHHHSHHHHHHHHHHHHTS-GGGHHHHHHHHHHHHHHHTT---GGG---TT----------------